Protein AF-A0A3A9GH57-F1 (afdb_monomer)

Nearest PDB structures (foldseek):
  7nfu-assembly2_B  TM=7.818E-01  e=2.033E-02  Geobacillus thermoleovorans CCB_US3_UF5
  7bnr-assembly1_A  TM=7.994E-01  e=2.915E-02  Myxococcus xanthus DK 1622

Foldseek 3Di:
DDDLVRVCVVVVHDSVVSVLVVLVVPQDPLLVVCCVVQLAPSVLSSVCSVQHDPVRSVVVSVPDDSPHRDDSVVSVVVSVVVVVVVVVVVVVVVVVVVVVVVVVVVVVVVVVVPPDPPDDPCNVVVVVVVVVVVVVVVVVVVVVVVVVVVVVVVVVVVVVVVVPPPVVVVVVVVVVVVVVVVVVVVVVCVVCVVVCVCVVVLVVDDPVVSVVVVVVVVVVVVVVVVVVVVVVVVD

Secondary structure (DSSP, 8-state):
---HHHHHHHTT--HHHHHHHHHHHT--HHHHHHHHTTSS-HHHHHHHHHHS-HHHHHHHHHTS-TTSPPPHHHHHHHHHHHHHHHHHHHHHHHHHHHHHHHHHHHHHHHHHHTS-----TTHHHHHHHHHHHHHHHHHHHHHHHHHHHHHHHHHHHHHHHHHH-HHHHHHHHHHHHHHHHHHHHHHHHHHHHTTGGGGTTGGGS-HHHHHHHHHHHHHHHHHHHHHHHHHHHT-

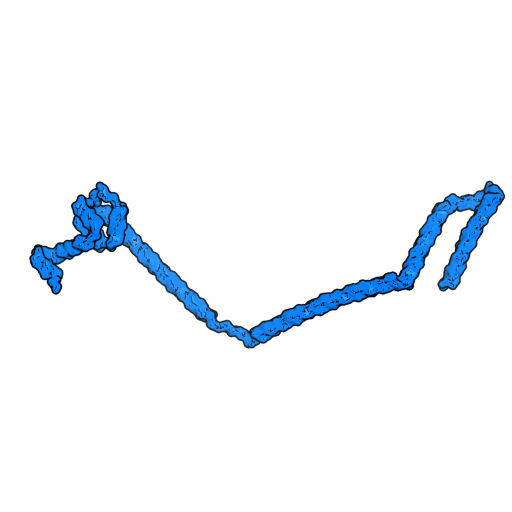Solvent-accessible surface area (backbone atoms only — not comparable to full-atom values): 13399 Å² total; per-residue (Å²): 130,80,51,70,66,55,52,15,58,77,69,75,46,53,57,70,58,50,51,53,51,56,51,61,73,69,53,56,71,71,62,46,52,36,39,75,71,60,38,35,52,72,70,52,51,53,51,47,65,73,76,40,54,73,67,55,48,51,52,54,58,71,75,48,70,85,89,52,77,63,53,72,65,59,56,48,57,53,52,53,54,51,54,52,50,51,53,53,49,51,54,51,48,54,53,49,54,52,52,52,50,54,51,48,56,53,48,54,54,56,58,65,73,70,72,74,88,77,69,61,94,56,50,68,59,50,54,54,49,49,54,50,50,52,53,49,51,54,51,51,50,52,51,50,54,50,52,51,52,52,52,52,53,52,49,53,50,52,51,51,52,56,70,65,32,66,66,55,51,48,51,48,52,50,52,53,48,52,52,51,46,53,53,51,50,52,53,48,45,66,69,50,54,80,57,53,69,52,68,85,44,46,88,78,44,58,70,70,62,38,48,55,50,52,50,52,54,49,50,53,49,54,53,50,53,52,51,50,55,57,55,62,76,75,109

Radius of gyration: 65.34 Å; Cα contacts (8 Å, |Δi|>4): 55; chains: 1; bounding box: 107×32×172 Å

Mean predicted aligned error: 20.03 Å

Sequence (235 aa):
MKSQEELAADLGISIPTLQNYKQLANMIPELSELVDTGIVTKTTALSIMRNLSEKEQEELIKEMDITKKLTAKEVKSYIDKLQEKDAAIADCKQKVDSLQQELEESKEQQVKIQKETVYPDDYESTKELLKGYEEDYKNLRKQFESKVSENQDLRKQIETMNDSSTERQYEKQLQDSVLLFCSKVNTFIEKVGGYVWLSDKINEIPELERRGYVEAVNAIKAWADTMDYNTMLTT

pLDDT: mean 82.35, std 10.67, range [47.06, 96.69]

Structure (mmCIF, N/CA/C/O backbone):
data_AF-A0A3A9GH57-F1
#
_entry.id   AF-A0A3A9GH57-F1
#
loop_
_atom_site.group_PDB
_atom_site.id
_atom_site.type_symbol
_atom_site.label_atom_id
_atom_site.label_alt_id
_atom_site.label_comp_id
_atom_site.label_asym_id
_atom_site.label_entity_id
_atom_site.label_seq_id
_atom_site.pdbx_PDB_ins_code
_atom_site.Cartn_x
_atom_site.Cartn_y
_atom_site.Cartn_z
_atom_site.occupancy
_atom_site.B_iso_or_equiv
_atom_site.auth_seq_id
_atom_site.auth_comp_id
_atom_site.auth_asym_id
_atom_site.auth_atom_id
_atom_site.pdbx_PDB_model_num
ATOM 1 N N . MET A 1 1 ? -43.164 3.623 86.843 1.00 56.50 1 MET A N 1
ATOM 2 C CA . MET A 1 1 ? -44.111 3.590 85.707 1.00 56.50 1 MET A CA 1
ATOM 3 C C . MET A 1 1 ? -45.165 2.557 86.080 1.00 56.50 1 MET A C 1
ATOM 5 O O . MET A 1 1 ? -44.746 1.467 86.440 1.00 56.50 1 MET A O 1
ATOM 9 N N . LYS A 1 2 ? -46.462 2.900 86.121 1.00 72.81 2 LYS A N 1
ATOM 10 C CA . LYS A 1 2 ? -47.520 1.917 86.438 1.00 72.81 2 LYS A CA 1
ATOM 11 C C . LYS A 1 2 ? -47.546 0.821 85.366 1.00 72.81 2 LYS A C 1
ATOM 13 O O . LYS A 1 2 ? -47.330 1.140 84.192 1.00 72.81 2 LYS A O 1
ATOM 18 N N . SER A 1 3 ? -47.778 -0.433 85.749 1.00 81.56 3 SER A N 1
ATOM 19 C CA . SER A 1 3 ? -47.907 -1.542 84.792 1.00 81.56 3 SER A CA 1
ATOM 20 C C . SER A 1 3 ? -49.180 -1.403 83.939 1.00 81.56 3 SER A C 1
ATOM 22 O O . SER A 1 3 ? -50.066 -0.598 84.246 1.00 81.56 3 SER A O 1
ATOM 24 N N . GLN A 1 4 ? -49.280 -2.145 82.825 1.00 76.31 4 GLN A N 1
ATOM 25 C CA . GLN A 1 4 ? -50.496 -2.109 81.995 1.00 76.31 4 GLN A CA 1
ATOM 26 C C . GLN A 1 4 ? -51.710 -2.626 82.776 1.00 76.31 4 GLN A C 1
ATOM 28 O O . GLN A 1 4 ? -52.814 -2.119 82.596 1.00 76.31 4 GLN A O 1
ATOM 33 N N . GLU A 1 5 ? -51.478 -3.593 83.658 1.00 79.56 5 GLU A N 1
ATOM 34 C CA . GLU A 1 5 ? -52.452 -4.210 84.546 1.00 79.56 5 GLU A CA 1
ATOM 35 C C . GLU A 1 5 ? -52.948 -3.209 85.599 1.00 79.56 5 GLU A C 1
ATOM 37 O O . GLU A 1 5 ? -54.154 -3.057 85.780 1.00 79.56 5 GLU A O 1
ATOM 42 N N . GLU A 1 6 ? -52.033 -2.470 86.235 1.00 80.88 6 GLU A N 1
ATOM 43 C CA . GLU A 1 6 ? -52.355 -1.434 87.226 1.00 80.88 6 GLU A CA 1
ATOM 44 C C . GLU A 1 6 ? -53.125 -0.269 86.594 1.00 80.88 6 GLU A C 1
ATOM 46 O O . GLU A 1 6 ? -54.113 0.205 87.149 1.00 80.88 6 GLU A O 1
ATOM 51 N N . LEU A 1 7 ? -52.721 0.164 85.396 1.00 83.19 7 LEU A N 1
ATOM 52 C CA . LEU A 1 7 ? -53.396 1.242 84.673 1.00 83.19 7 LEU A CA 1
ATOM 53 C C . LEU A 1 7 ? -54.803 0.833 84.203 1.00 83.19 7 LEU A C 1
ATOM 55 O O . LEU A 1 7 ? -55.717 1.653 84.221 1.00 83.19 7 LEU A O 1
ATOM 59 N N . ALA A 1 8 ? -54.983 -0.420 83.777 1.00 84.56 8 ALA A N 1
ATOM 60 C CA . ALA A 1 8 ? -56.287 -0.951 83.382 1.00 84.56 8 ALA A CA 1
ATOM 61 C C . ALA A 1 8 ? -57.235 -1.057 84.589 1.00 84.56 8 ALA A C 1
ATOM 63 O O . ALA A 1 8 ? -58.397 -0.658 84.490 1.00 84.56 8 ALA A O 1
ATOM 64 N N . ALA A 1 9 ? -56.719 -1.521 85.735 1.00 84.94 9 ALA A N 1
ATOM 65 C CA . ALA A 1 9 ? -57.461 -1.620 86.989 1.00 84.94 9 ALA A CA 1
ATOM 66 C C . ALA A 1 9 ? -57.886 -0.244 87.532 1.00 84.94 9 ALA A C 1
ATOM 68 O O . ALA A 1 9 ? -59.053 -0.071 87.879 1.00 84.94 9 ALA A O 1
ATOM 69 N N . ASP A 1 10 ? -56.988 0.749 87.523 1.00 86.38 10 ASP A N 1
ATOM 70 C CA . ASP A 1 10 ? -57.278 2.126 87.960 1.00 86.38 10 ASP A CA 1
ATOM 71 C C . ASP A 1 10 ? -58.362 2.809 87.108 1.00 86.38 10 ASP A C 1
ATOM 73 O O . ASP A 1 10 ? -59.135 3.627 87.606 1.00 86.38 10 ASP A O 1
ATOM 77 N N . LEU A 1 11 ? -58.419 2.482 85.814 1.00 85.31 11 LEU A N 1
ATOM 78 C CA . LEU A 1 11 ? -59.401 3.015 84.866 1.00 85.31 11 LEU A CA 1
ATOM 79 C C . LEU A 1 11 ? -60.694 2.185 84.807 1.00 85.31 11 LEU A C 1
ATOM 81 O O . LEU A 1 11 ? -61.625 2.565 84.096 1.00 85.31 11 LEU A O 1
ATOM 85 N N . GLY A 1 12 ? -60.762 1.053 85.517 1.00 88.19 12 GLY A N 1
ATOM 86 C CA . GLY A 1 12 ? -61.914 0.150 85.501 1.00 88.19 12 GLY A CA 1
ATOM 87 C C . GLY A 1 12 ? -62.181 -0.501 84.137 1.00 88.19 12 GLY A C 1
ATOM 88 O O . GLY A 1 12 ? -63.327 -0.827 83.830 1.00 88.19 12 GLY A O 1
ATOM 89 N N . ILE A 1 13 ? -61.153 -0.674 83.299 1.00 87.50 13 ILE A N 1
ATOM 90 C CA . ILE A 1 13 ? -61.271 -1.254 81.952 1.00 87.50 13 ILE A CA 1
ATOM 91 C C . ILE A 1 13 ? -60.446 -2.533 81.817 1.00 87.50 13 ILE A C 1
ATOM 93 O O . ILE A 1 13 ? -59.503 -2.779 82.560 1.00 87.50 13 ILE A O 1
ATOM 97 N N . SER A 1 14 ? -60.782 -3.362 80.827 1.00 88.00 14 SER A N 1
ATOM 98 C CA . SER A 1 14 ? -59.980 -4.551 80.529 1.00 88.00 14 SER A CA 1
ATOM 99 C C . SER A 1 14 ? -58.632 -4.173 79.896 1.00 88.00 14 SER A C 1
ATOM 101 O O . SER A 1 14 ? -58.532 -3.180 79.170 1.00 88.00 14 SER A O 1
ATOM 103 N N . ILE A 1 15 ? -57.601 -4.994 80.116 1.00 82.88 15 ILE A N 1
ATOM 104 C CA . ILE A 1 15 ? -56.276 -4.814 79.496 1.00 82.88 15 ILE A CA 1
ATOM 105 C C . ILE A 1 15 ? -56.373 -4.738 77.954 1.00 82.88 15 ILE A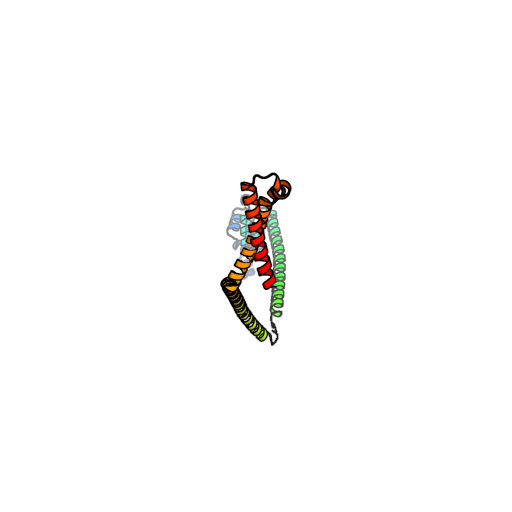 C 1
ATOM 107 O O . ILE A 1 15 ? -55.799 -3.809 77.382 1.00 82.88 15 ILE A O 1
ATOM 111 N N . PRO A 1 16 ? -57.151 -5.598 77.256 1.00 83.81 16 PRO A N 1
ATOM 112 C CA . PRO A 1 16 ? -57.360 -5.461 75.810 1.00 83.81 16 PRO A CA 1
ATOM 113 C C . PRO A 1 16 ? -58.004 -4.130 75.402 1.00 83.81 16 PRO A C 1
ATOM 115 O O . PRO A 1 16 ? -57.623 -3.528 74.399 1.00 83.81 16 PRO A O 1
ATOM 118 N N . THR A 1 17 ? -58.965 -3.632 76.186 1.00 83.06 17 THR A N 1
ATOM 119 C CA . THR A 1 17 ? -59.595 -2.326 75.944 1.00 83.06 17 THR A CA 1
ATOM 120 C C . THR A 1 17 ? -58.575 -1.194 76.067 1.00 83.06 17 THR A C 1
ATOM 122 O O . THR A 1 17 ? -58.529 -0.315 75.208 1.00 83.06 17 THR A O 1
ATOM 125 N N . LEU A 1 18 ? -57.718 -1.238 77.091 1.00 84.44 18 LEU A N 1
ATOM 126 C CA . LEU A 1 18 ? -56.634 -0.274 77.275 1.00 84.44 18 LEU A CA 1
ATOM 127 C C . LEU A 1 18 ? -55.634 -0.313 76.108 1.00 84.44 18 LEU A C 1
ATOM 129 O O . LEU A 1 18 ? -55.201 0.736 75.635 1.00 84.44 18 LEU A O 1
ATOM 133 N N . GLN A 1 19 ? -55.284 -1.503 75.617 1.00 83.62 19 GLN A N 1
ATOM 134 C CA . GLN A 1 19 ? -54.396 -1.663 74.462 1.00 83.62 19 GLN A CA 1
ATOM 135 C C . GLN A 1 19 ? -55.004 -1.082 73.181 1.00 83.62 19 GLN A C 1
ATOM 137 O O . GLN A 1 19 ? -54.311 -0.369 72.458 1.00 83.62 19 GLN A O 1
ATOM 142 N N . ASN A 1 20 ? -56.299 -1.300 72.935 1.00 85.56 20 ASN A N 1
ATOM 143 C CA . ASN A 1 20 ? -57.000 -0.688 71.803 1.00 85.56 20 ASN A CA 1
ATOM 144 C C . ASN A 1 20 ? -56.963 0.844 71.879 1.00 85.56 20 ASN A C 1
ATOM 146 O O . ASN A 1 20 ? -56.689 1.496 70.877 1.00 85.56 20 ASN A O 1
ATOM 150 N N . TYR A 1 21 ? -57.198 1.428 73.058 1.00 82.69 21 TYR A N 1
ATOM 151 C CA . TYR A 1 21 ? -57.129 2.882 73.229 1.00 82.69 21 TYR A CA 1
ATOM 152 C C . TYR A 1 21 ? -55.718 3.436 73.032 1.00 82.69 21 TYR A C 1
ATOM 154 O O . TYR A 1 21 ? -55.567 4.476 72.403 1.00 82.69 21 TYR A O 1
ATOM 162 N N . LYS A 1 22 ? -54.684 2.732 73.508 1.00 83.31 22 LYS A N 1
ATOM 163 C CA . LYS A 1 22 ? -53.286 3.109 73.250 1.00 83.31 22 LYS A CA 1
ATOM 164 C C . LYS A 1 22 ? -52.945 3.070 71.764 1.00 83.31 22 LYS A C 1
ATOM 166 O O . LYS A 1 22 ? -52.252 3.958 71.291 1.00 83.31 22 LYS A O 1
ATOM 171 N N . GLN A 1 23 ? -53.440 2.064 71.040 1.00 83.06 23 GLN A N 1
ATOM 172 C CA . GLN A 1 23 ? -53.281 1.998 69.588 1.00 83.06 23 GLN A CA 1
ATOM 173 C C . GLN A 1 23 ? -53.968 3.194 68.928 1.00 83.06 23 GLN A C 1
ATOM 175 O O . GLN A 1 23 ? -53.302 3.942 68.233 1.00 83.06 23 GLN A O 1
ATOM 180 N N . LEU A 1 24 ? -55.244 3.448 69.230 1.00 84.12 24 LEU A N 1
ATOM 181 C CA . LEU A 1 24 ? -55.993 4.586 68.679 1.00 84.12 24 LEU A CA 1
ATOM 182 C C . LEU A 1 24 ? -55.370 5.955 69.001 1.00 84.12 24 LEU A C 1
ATOM 184 O O . LEU A 1 24 ? -55.514 6.878 68.211 1.00 84.12 24 LEU A O 1
ATOM 188 N N . ALA A 1 25 ? -54.687 6.098 70.139 1.00 83.00 25 ALA A N 1
ATOM 189 C CA . ALA A 1 25 ? -54.000 7.337 70.509 1.00 83.00 25 ALA A CA 1
ATOM 190 C C . ALA A 1 25 ? -52.760 7.632 69.643 1.00 83.00 25 ALA A C 1
ATOM 192 O O . ALA A 1 25 ? -52.339 8.781 69.568 1.00 83.00 25 ALA A O 1
ATOM 193 N N . ASN A 1 26 ? -52.202 6.614 68.983 1.00 84.56 26 ASN A N 1
ATOM 194 C CA . ASN A 1 26 ? -51.051 6.725 68.084 1.00 84.56 26 ASN A CA 1
ATOM 195 C C . ASN A 1 26 ? -51.481 6.722 66.605 1.00 84.56 26 ASN A C 1
ATOM 197 O O . ASN A 1 26 ? -50.757 6.232 65.744 1.00 84.56 26 ASN A O 1
ATOM 201 N N . MET A 1 27 ? -52.702 7.169 66.311 1.00 87.25 27 MET A N 1
ATOM 202 C CA . MET A 1 27 ? -53.240 7.190 64.954 1.00 87.25 27 MET A CA 1
ATOM 203 C C . MET A 1 27 ? -52.641 8.341 64.147 1.00 87.25 27 MET A C 1
ATOM 205 O O . MET A 1 27 ? -52.482 9.445 64.670 1.00 87.25 27 MET A O 1
ATOM 209 N N . ILE A 1 28 ? -52.347 8.093 62.869 1.00 87.88 28 ILE A N 1
ATOM 210 C CA . ILE A 1 28 ? -51.934 9.160 61.955 1.00 87.88 28 ILE A CA 1
ATOM 211 C C . ILE A 1 28 ? -53.070 10.192 61.791 1.00 87.88 28 ILE A C 1
ATOM 213 O O . ILE A 1 28 ? -54.248 9.803 61.827 1.00 87.88 28 ILE A O 1
ATOM 217 N N . PRO A 1 29 ? -52.758 11.491 61.624 1.00 86.25 29 PRO A N 1
ATOM 218 C CA . PRO A 1 29 ? -53.762 12.557 61.558 1.00 86.25 29 PRO A CA 1
ATOM 219 C C . PRO A 1 29 ? -54.872 12.301 60.532 1.00 86.25 29 PRO A C 1
ATOM 221 O O . PRO A 1 29 ? -56.050 12.507 60.820 1.00 86.25 29 PRO A O 1
ATOM 224 N N . GLU A 1 30 ? -54.507 11.775 59.367 1.00 84.88 30 GLU A N 1
ATOM 225 C CA . GLU A 1 30 ? -55.402 11.500 58.247 1.00 84.88 30 GLU A CA 1
ATOM 226 C C . GLU A 1 30 ? -56.409 10.394 58.591 1.00 84.88 30 GLU A C 1
ATOM 228 O O . GLU A 1 30 ? -57.597 10.499 58.290 1.00 84.88 30 GLU A O 1
ATOM 233 N N . LEU A 1 31 ? -55.964 9.335 59.276 1.00 85.56 31 LEU A N 1
ATOM 234 C CA . LEU A 1 31 ? -56.848 8.253 59.711 1.00 85.56 31 LEU A CA 1
ATOM 235 C C . LEU A 1 31 ? -57.754 8.708 60.866 1.00 85.56 31 LEU A C 1
ATOM 237 O O . LEU A 1 31 ? -58.905 8.270 60.936 1.00 85.56 31 LEU A O 1
ATOM 241 N N . SER A 1 32 ? -57.273 9.613 61.729 1.00 86.38 32 SER A N 1
ATOM 242 C CA . SER A 1 32 ? -58.080 10.211 62.803 1.00 86.38 32 SER A CA 1
ATOM 243 C C . SER A 1 32 ? -59.232 11.025 62.231 1.00 86.38 32 SER A C 1
ATOM 245 O O . SER A 1 32 ? -60.377 10.830 62.635 1.00 86.38 32 SER A O 1
ATOM 247 N N . GLU A 1 33 ? -58.961 11.860 61.227 1.00 85.94 33 GLU A N 1
ATOM 248 C CA . GLU A 1 33 ? -59.984 12.656 60.547 1.00 85.94 33 GLU A CA 1
ATOM 249 C C . GLU A 1 33 ? -61.058 11.766 59.896 1.00 85.94 33 GLU A C 1
ATOM 251 O O . GLU A 1 33 ? -62.259 12.030 60.011 1.00 85.94 33 GLU A O 1
ATOM 256 N N . LEU A 1 34 ? -60.664 10.647 59.282 1.00 84.38 34 LEU A N 1
ATOM 257 C CA . LEU A 1 34 ? -61.606 9.681 58.702 1.00 84.38 34 LEU A CA 1
ATOM 258 C C . LEU A 1 34 ? -62.481 8.971 59.747 1.00 84.38 34 LEU A C 1
ATOM 260 O O . LEU A 1 34 ? -63.6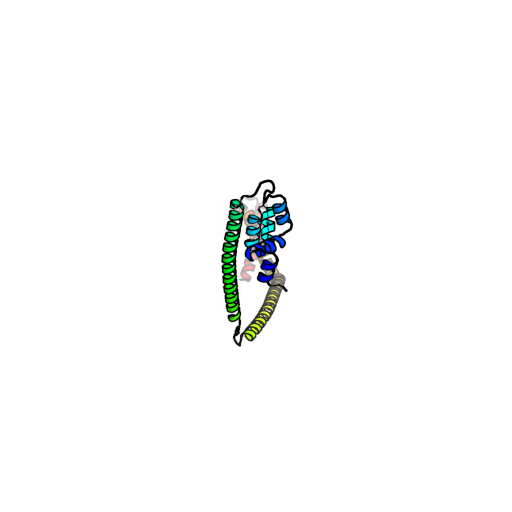27 8.605 59.458 1.00 84.38 34 LEU A O 1
ATOM 264 N N . VAL A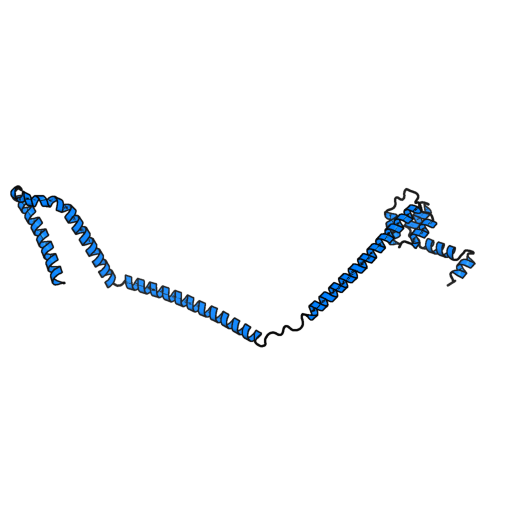 1 35 ? -61.960 8.763 60.956 1.00 84.88 35 VAL A N 1
ATOM 265 C CA . VAL A 1 35 ? -62.727 8.205 62.078 1.00 84.88 35 VAL A CA 1
ATOM 266 C C . VAL A 1 35 ? -63.676 9.247 62.669 1.00 84.88 35 VAL A C 1
ATOM 268 O O . VAL A 1 35 ? -64.837 8.924 62.932 1.00 84.88 35 VAL A O 1
ATOM 271 N N . ASP A 1 36 ? -63.220 10.490 62.825 1.00 84.25 36 ASP A N 1
ATOM 272 C CA . ASP A 1 36 ? -63.999 11.593 63.398 1.00 84.25 36 ASP A CA 1
ATOM 273 C C . ASP A 1 36 ? -65.151 12.033 62.481 1.00 84.25 36 ASP A C 1
ATOM 275 O O . ASP A 1 36 ? -66.258 12.311 62.946 1.00 84.25 36 ASP A O 1
ATOM 279 N N . THR A 1 37 ? -64.935 12.005 61.163 1.00 83.31 37 THR A N 1
ATOM 280 C CA . THR A 1 37 ? -65.974 12.234 60.140 1.00 83.31 37 THR A CA 1
ATOM 281 C C . THR A 1 37 ? -66.958 11.065 60.003 1.00 83.31 37 THR A C 1
ATOM 283 O O . THR A 1 37 ? -68.010 11.198 59.373 1.00 83.31 37 THR A O 1
ATOM 286 N N . GLY A 1 38 ? -66.648 9.906 60.594 1.00 78.75 38 GLY A N 1
ATOM 287 C CA . GLY A 1 38 ? -67.477 8.704 60.522 1.00 78.75 38 GLY A CA 1
ATOM 288 C C . GLY A 1 38 ? -67.446 7.996 59.163 1.00 78.75 38 GLY A C 1
ATOM 289 O O . GLY A 1 38 ? -68.316 7.158 58.895 1.00 78.75 38 GLY A O 1
ATOM 290 N N . ILE A 1 39 ? -66.467 8.318 58.310 1.00 80.75 39 ILE A N 1
ATOM 291 C CA . ILE A 1 39 ? -66.189 7.609 57.051 1.00 80.75 39 ILE A CA 1
ATOM 292 C C . ILE A 1 39 ? -65.633 6.209 57.358 1.00 80.75 39 ILE A C 1
ATOM 294 O O . ILE A 1 39 ? -66.010 5.232 56.704 1.00 80.75 39 ILE A O 1
ATOM 298 N N . VAL A 1 40 ? -64.796 6.104 58.399 1.00 82.12 40 VAL A N 1
ATOM 299 C CA . VAL A 1 40 ? -64.175 4.866 58.888 1.00 82.12 40 VAL A CA 1
ATOM 300 C C . VAL A 1 40 ? -64.628 4.580 60.323 1.00 82.12 40 VAL A C 1
ATOM 302 O O . VAL A 1 40 ? -64.637 5.450 61.187 1.00 82.12 40 VAL A O 1
ATOM 305 N N . THR A 1 41 ? -65.003 3.333 60.622 1.00 84.81 41 THR A N 1
ATOM 306 C CA . THR A 1 41 ? -65.364 2.952 62.001 1.00 84.81 41 THR A CA 1
ATOM 307 C C . THR A 1 41 ? -64.121 2.738 62.869 1.00 84.81 41 THR A C 1
ATOM 309 O O . THR A 1 41 ? -63.087 2.290 62.376 1.00 84.81 41 THR A O 1
ATOM 312 N N . LYS A 1 42 ? -64.229 2.943 64.190 1.00 84.06 42 LYS A N 1
ATOM 313 C CA . LYS A 1 42 ? -63.129 2.690 65.148 1.00 84.06 42 LYS A CA 1
ATOM 314 C C . LYS A 1 42 ? -62.555 1.270 65.041 1.00 84.06 42 LYS A C 1
ATOM 316 O O . LYS A 1 42 ? -61.352 1.071 65.162 1.00 84.06 42 LYS A O 1
ATOM 321 N N . THR A 1 43 ? -63.404 0.278 64.776 1.00 82.06 43 THR A N 1
ATOM 322 C CA . THR A 1 43 ? -62.995 -1.121 64.563 1.00 82.06 43 THR A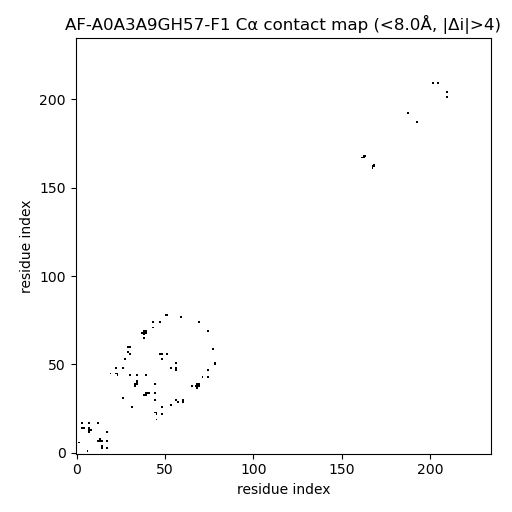 CA 1
ATOM 323 C C . THR A 1 43 ? -62.218 -1.319 63.264 1.00 82.06 43 THR A C 1
ATOM 325 O O . THR A 1 43 ? -61.270 -2.104 63.218 1.00 82.06 43 THR A O 1
ATOM 328 N N . THR A 1 44 ? -62.589 -0.590 62.213 1.00 82.50 44 THR A N 1
ATOM 329 C CA . THR A 1 44 ? -61.881 -0.601 60.932 1.00 82.50 44 THR A CA 1
ATOM 330 C C . THR A 1 44 ? -60.528 0.098 61.055 1.00 82.50 44 THR A C 1
ATOM 332 O O . THR A 1 44 ? -59.530 -0.468 60.622 1.00 82.50 44 THR A O 1
ATOM 335 N N . ALA A 1 45 ? -60.466 1.250 61.728 1.00 84.00 45 ALA A N 1
ATOM 336 C CA . ALA A 1 45 ? -59.213 1.952 62.002 1.00 84.00 45 ALA A CA 1
ATOM 337 C C . ALA A 1 45 ? -58.240 1.087 62.817 1.00 84.00 45 ALA A C 1
ATOM 339 O O . ALA A 1 45 ? -57.090 0.927 62.428 1.00 84.00 45 ALA A O 1
ATOM 340 N N . LEU A 1 46 ? -58.718 0.410 63.868 1.00 84.50 46 LEU A N 1
ATOM 341 C CA . LEU A 1 46 ? -57.906 -0.562 64.614 1.00 84.50 46 LEU A CA 1
ATOM 342 C C . LEU A 1 46 ? -57.369 -1.697 63.732 1.00 84.50 46 LEU A C 1
ATOM 344 O O . LEU A 1 46 ? -56.262 -2.177 63.956 1.00 84.50 46 LEU A O 1
ATOM 348 N N . SER A 1 47 ? -58.148 -2.150 62.749 1.00 84.50 47 SER A N 1
ATOM 349 C CA . SER A 1 47 ? -57.720 -3.213 61.832 1.00 84.50 47 SER A CA 1
ATOM 350 C C . SER A 1 47 ? -56.646 -2.721 60.864 1.00 84.50 47 SER A C 1
ATOM 352 O O . SER A 1 47 ? -55.691 -3.443 60.603 1.00 84.50 47 SER A O 1
ATOM 354 N N . ILE A 1 48 ? -56.773 -1.487 60.380 1.00 84.94 48 ILE A N 1
ATOM 355 C CA . ILE A 1 48 ? -55.772 -0.819 59.543 1.00 84.94 48 ILE A CA 1
ATOM 356 C C . ILE A 1 48 ? -54.458 -0.675 60.325 1.00 84.94 48 ILE A C 1
ATOM 358 O O . ILE A 1 48 ? -53.429 -1.172 59.885 1.00 84.94 48 ILE A O 1
ATOM 362 N N . MET A 1 49 ? -54.512 -0.134 61.543 1.00 84.31 49 MET A N 1
ATOM 363 C CA . MET A 1 49 ? -53.325 0.111 62.376 1.00 84.31 49 MET A CA 1
ATOM 364 C C . MET A 1 49 ? -52.590 -1.156 62.831 1.00 84.31 49 MET A C 1
ATOM 366 O O . MET A 1 49 ? -51.418 -1.101 63.186 1.00 84.31 49 MET A O 1
ATOM 370 N N . ARG A 1 50 ? -53.279 -2.301 62.882 1.00 84.31 50 ARG A N 1
ATOM 371 C CA . ARG A 1 50 ? -52.670 -3.583 63.274 1.00 84.31 50 ARG A CA 1
ATOM 372 C C . ARG A 1 50 ? -51.966 -4.294 62.138 1.00 84.31 50 ARG A C 1
ATOM 374 O O . ARG A 1 50 ? -51.053 -5.066 62.405 1.00 84.31 50 ARG A O 1
ATOM 381 N N . ASN A 1 51 ? -52.456 -4.100 60.921 1.00 82.62 51 ASN A N 1
ATOM 382 C CA . ASN A 1 51 ? -52.016 -4.874 59.770 1.00 82.62 51 ASN A CA 1
ATOM 383 C C . ASN A 1 51 ? -51.130 -4.065 58.825 1.00 82.62 51 ASN A C 1
ATOM 385 O O . ASN A 1 51 ? -50.443 -4.679 58.022 1.00 82.62 51 ASN A O 1
ATOM 389 N N . LEU A 1 52 ? -51.151 -2.731 58.912 1.00 83.56 52 LEU A N 1
ATOM 390 C CA . LEU A 1 52 ? -50.454 -1.832 57.996 1.00 83.56 52 LEU A CA 1
ATOM 391 C C . LEU A 1 52 ? -49.522 -0.883 58.761 1.00 83.56 52 LEU A C 1
ATOM 393 O O . LEU A 1 52 ? -49.888 -0.340 59.808 1.00 83.56 52 LEU A O 1
ATOM 397 N N . SER A 1 53 ? -48.333 -0.646 58.214 1.00 84.44 53 SER A N 1
ATOM 398 C CA . SER A 1 53 ? -47.406 0.404 58.652 1.00 84.44 53 SER A CA 1
ATOM 399 C C . SER A 1 53 ? -47.942 1.802 58.324 1.00 84.44 53 SER A C 1
ATOM 401 O O . SER A 1 53 ? -48.777 1.952 57.440 1.00 84.44 53 SER A O 1
ATOM 403 N N . GLU A 1 54 ? -47.455 2.848 58.997 1.00 82.75 54 GLU A N 1
ATOM 404 C CA . GLU A 1 54 ? -47.924 4.236 58.791 1.00 82.75 54 GLU A CA 1
ATOM 405 C C . GLU A 1 54 ? -47.892 4.666 57.315 1.00 82.75 54 GLU A C 1
ATOM 407 O O . GLU A 1 54 ? -48.840 5.268 56.817 1.00 82.75 54 GLU A O 1
ATOM 412 N N . LYS A 1 55 ? -46.854 4.265 56.573 1.00 81.75 55 LYS A N 1
ATOM 413 C CA . LYS A 1 55 ? -46.740 4.560 55.141 1.00 81.75 55 LYS A CA 1
ATOM 414 C C . LYS A 1 55 ? -47.819 3.855 54.309 1.00 81.75 55 LYS A C 1
ATOM 416 O O . LYS A 1 55 ? -48.407 4.464 53.421 1.00 81.75 55 LYS A O 1
ATOM 421 N N . GLU A 1 56 ? -48.094 2.587 54.597 1.00 82.31 56 GLU A N 1
ATOM 422 C CA . GLU A 1 56 ? -49.151 1.823 53.919 1.00 82.31 56 GLU A CA 1
ATOM 423 C C . GLU A 1 56 ? -50.544 2.345 54.286 1.00 82.31 56 GLU A C 1
ATOM 425 O O . GLU A 1 56 ? -51.453 2.325 53.458 1.00 82.31 56 GLU A O 1
ATOM 430 N N . GLN A 1 57 ? -50.711 2.855 55.511 1.00 83.31 57 GLN A N 1
ATOM 431 C CA . GLN A 1 57 ? -51.930 3.541 55.935 1.00 83.31 57 GLN A CA 1
ATOM 432 C C . GLN A 1 57 ? -52.158 4.809 55.099 1.00 83.31 57 GLN A C 1
ATOM 434 O O . GLN A 1 57 ? -53.263 5.009 54.598 1.00 83.31 57 GLN A O 1
ATOM 439 N N . GLU A 1 58 ? -51.128 5.636 54.892 1.00 83.38 58 GLU A N 1
ATOM 440 C CA . GLU A 1 58 ? -51.222 6.823 54.033 1.00 83.38 58 GLU A CA 1
ATOM 441 C C . GLU A 1 58 ? -51.523 6.482 52.569 1.00 83.38 58 GLU A C 1
ATOM 443 O O . GLU A 1 58 ? -52.314 7.173 51.929 1.00 83.38 58 GLU A O 1
ATOM 448 N N . GLU A 1 59 ? -50.876 5.452 52.016 1.00 82.50 59 GLU A N 1
ATOM 449 C CA . GLU A 1 59 ? -51.113 5.009 50.637 1.00 82.50 59 GLU A CA 1
ATOM 450 C C . GLU A 1 59 ? -52.553 4.516 50.459 1.00 82.50 59 GLU A C 1
ATOM 452 O O . GLU A 1 59 ? -53.231 4.939 49.520 1.00 82.50 59 GLU A O 1
ATOM 457 N N . LEU A 1 60 ? -53.061 3.726 51.412 1.00 81.75 60 LEU A N 1
ATOM 458 C CA . LEU A 1 60 ? -54.457 3.299 51.433 1.00 81.75 60 LEU A CA 1
ATOM 459 C C . LEU A 1 60 ? -55.404 4.507 51.440 1.00 81.75 60 LEU A C 1
ATOM 461 O O . LEU A 1 60 ? -56.340 4.549 50.649 1.00 81.75 60 LEU A O 1
ATOM 465 N N . ILE A 1 61 ? -55.149 5.508 52.286 1.00 80.94 61 ILE A N 1
ATOM 466 C CA . ILE A 1 61 ? -55.989 6.712 52.385 1.00 80.94 61 ILE A CA 1
ATOM 467 C C . ILE A 1 61 ? -55.938 7.553 51.099 1.00 80.94 61 ILE A C 1
ATOM 469 O O . ILE A 1 61 ? -56.972 8.057 50.665 1.00 80.94 61 ILE A O 1
ATOM 473 N N . LYS A 1 62 ? -54.767 7.687 50.459 1.00 80.19 62 LYS A N 1
ATOM 474 C CA . LYS A 1 62 ? -54.594 8.438 49.199 1.00 80.19 62 LYS A CA 1
ATOM 475 C C . LYS A 1 62 ? -55.331 7.798 48.022 1.00 80.19 62 LYS A C 1
ATOM 477 O O . LYS A 1 62 ? -55.824 8.514 47.154 1.00 80.19 62 LYS A O 1
ATOM 482 N N . GLU A 1 63 ? -55.407 6.470 47.982 1.00 73.19 63 GLU A N 1
ATOM 483 C CA . GLU A 1 63 ? -56.121 5.735 46.930 1.00 73.19 63 GLU A CA 1
ATOM 484 C C . GLU A 1 63 ? -57.643 5.651 47.170 1.00 73.19 63 GLU A C 1
ATOM 486 O O . GLU A 1 63 ? -58.382 5.172 46.305 1.00 73.19 63 GLU A O 1
ATOM 491 N N . MET A 1 64 ? -58.138 6.117 48.323 1.00 67.75 64 MET A N 1
ATOM 492 C CA . MET A 1 64 ? -59.543 5.995 48.713 1.00 67.75 64 MET A CA 1
ATOM 493 C C . MET A 1 64 ? -60.429 7.158 48.236 1.00 67.75 64 MET A C 1
ATOM 495 O O . MET A 1 64 ? -60.098 8.335 48.348 1.00 67.75 64 MET A O 1
ATOM 499 N N . ASP A 1 65 ? -61.642 6.819 47.786 1.00 64.06 65 ASP A N 1
ATOM 500 C CA . ASP A 1 65 ? -62.724 7.774 47.513 1.00 64.06 65 ASP A CA 1
ATOM 501 C C . ASP A 1 65 ? -63.411 8.173 48.835 1.00 64.06 65 ASP A C 1
ATOM 503 O O . ASP A 1 65 ? -64.359 7.525 49.287 1.00 64.06 65 ASP A O 1
ATOM 507 N N . ILE A 1 66 ? -62.922 9.247 49.465 1.00 62.25 66 ILE A N 1
ATOM 508 C CA . ILE A 1 66 ? -63.393 9.785 50.760 1.00 62.25 66 ILE A CA 1
ATOM 509 C C . ILE A 1 66 ? -64.886 10.178 50.791 1.00 62.25 66 ILE A C 1
ATOM 511 O O . ILE A 1 66 ? -65.415 10.536 51.840 1.00 62.25 66 ILE A O 1
ATOM 515 N N . THR A 1 67 ? -65.597 10.114 49.661 1.00 57.56 67 THR A N 1
ATOM 516 C CA . THR A 1 67 ? -67.019 10.479 49.560 1.00 57.56 67 THR A CA 1
ATOM 517 C C . THR A 1 67 ? -67.986 9.349 49.939 1.00 57.56 67 THR A C 1
ATOM 519 O O . THR A 1 67 ? -69.192 9.585 50.056 1.00 57.56 67 THR A O 1
ATOM 522 N N . LYS A 1 68 ? -67.495 8.119 50.157 1.00 63.06 68 LYS A N 1
ATOM 523 C CA . LYS A 1 68 ? -68.323 6.934 50.449 1.00 63.06 68 LYS A CA 1
ATOM 524 C C . LYS A 1 68 ? -67.961 6.313 51.799 1.00 63.06 68 LYS A C 1
ATOM 526 O O . LYS A 1 68 ? -66.792 6.152 52.128 1.00 63.06 68 LYS A O 1
ATOM 531 N N . LYS A 1 69 ? -68.980 5.921 52.580 1.00 59.66 69 LYS A N 1
ATOM 532 C CA . LYS A 1 69 ? -68.786 5.162 53.829 1.00 59.66 69 LYS A CA 1
ATOM 533 C C . LYS A 1 69 ? -68.153 3.811 53.519 1.00 59.66 69 LYS A C 1
ATOM 535 O O . LYS A 1 69 ? -68.711 3.030 52.751 1.00 59.66 69 LYS A O 1
ATOM 540 N N . LEU A 1 70 ? -67.030 3.536 54.163 1.00 62.72 70 LEU A N 1
ATOM 541 C CA . LEU A 1 70 ? -66.224 2.357 53.897 1.00 62.72 70 LEU A CA 1
ATOM 542 C C . LEU A 1 70 ? -66.809 1.112 54.567 1.00 62.72 70 LEU A C 1
ATOM 544 O O . LEU A 1 70 ? -67.155 1.132 55.753 1.00 62.72 70 LEU A O 1
ATOM 548 N N . THR A 1 71 ? -66.875 -0.003 53.836 1.00 65.81 71 THR A N 1
ATOM 549 C CA . THR A 1 71 ? -67.276 -1.289 54.416 1.00 65.81 71 THR A CA 1
ATOM 550 C C . THR A 1 71 ? -66.055 -2.084 54.882 1.00 65.81 71 THR A C 1
ATOM 552 O O . THR A 1 71 ? -64.998 -2.084 54.253 1.00 65.81 71 THR A O 1
ATOM 555 N N . ALA A 1 72 ? -66.192 -2.836 55.981 1.00 65.75 72 ALA A N 1
ATOM 556 C CA . ALA A 1 72 ? -65.112 -3.681 56.511 1.00 65.75 72 ALA A CA 1
ATOM 557 C C . ALA A 1 72 ? -64.580 -4.715 55.492 1.00 65.75 72 ALA A C 1
ATOM 559 O O . ALA A 1 72 ? -63.453 -5.189 55.616 1.00 65.75 72 ALA A O 1
ATOM 560 N N . LYS A 1 73 ? -65.383 -5.056 54.474 1.00 74.50 73 LYS A N 1
ATOM 561 C CA . LYS A 1 73 ? -65.027 -6.002 53.412 1.00 74.50 73 LYS A CA 1
ATOM 562 C C . LYS A 1 73 ? -64.045 -5.405 52.400 1.00 74.50 73 LYS A C 1
ATOM 564 O O . LYS A 1 73 ? -63.148 -6.111 51.952 1.00 74.50 73 LYS A O 1
ATOM 569 N N . GLU A 1 74 ? -64.198 -4.127 52.062 1.00 73.25 74 GLU A N 1
ATOM 570 C CA . GLU A 1 74 ? -63.310 -3.434 51.121 1.00 73.25 74 GLU A CA 1
ATOM 571 C C . GLU A 1 74 ? -61.920 -3.262 51.730 1.00 73.25 74 GLU A C 1
ATOM 573 O O . GLU A 1 74 ? -60.935 -3.652 51.112 1.00 73.25 74 GLU A O 1
ATOM 578 N N . VAL A 1 75 ? -61.846 -2.822 52.990 1.00 73.06 75 VAL A N 1
ATOM 579 C CA . VAL A 1 75 ? -60.574 -2.716 53.730 1.00 73.06 75 VAL A CA 1
ATOM 580 C C . VAL A 1 75 ? -59.855 -4.051 53.805 1.00 73.06 75 VAL A C 1
ATOM 582 O O . VAL A 1 75 ? -58.659 -4.123 53.541 1.00 73.06 75 VAL A O 1
ATOM 585 N N . LYS A 1 76 ? -60.588 -5.127 54.102 1.00 77.50 76 LYS A N 1
ATOM 586 C CA . LYS A 1 76 ? -60.009 -6.468 54.139 1.00 77.50 76 LYS A CA 1
ATOM 587 C C . LYS A 1 76 ? -59.432 -6.878 52.779 1.00 77.50 76 LYS A C 1
ATOM 589 O O . LYS A 1 76 ? -58.313 -7.364 52.728 1.00 77.50 76 LYS A O 1
ATOM 594 N N . SER A 1 77 ? -60.141 -6.606 51.682 1.00 78.88 77 SER A N 1
ATOM 595 C CA . SER A 1 77 ? -59.648 -6.925 50.337 1.00 78.88 77 SER A CA 1
ATOM 596 C C . SER A 1 77 ? -58.376 -6.161 49.956 1.00 78.88 77 SER A C 1
ATOM 598 O O . SER A 1 77 ? -57.578 -6.694 49.188 1.00 78.88 77 SER A O 1
ATOM 600 N N . TYR A 1 78 ? -58.195 -4.926 50.431 1.00 78.75 78 TYR A N 1
ATOM 601 C CA . TYR A 1 78 ? -56.955 -4.176 50.211 1.00 78.75 78 TYR A CA 1
ATOM 602 C C . TYR A 1 78 ? -55.802 -4.730 51.051 1.00 78.75 78 TYR A C 1
ATOM 604 O O . TYR A 1 78 ? -54.709 -4.911 50.520 1.00 78.75 78 TYR A O 1
ATOM 612 N N . ILE A 1 79 ? -56.061 -5.071 52.316 1.00 79.56 79 ILE A N 1
ATOM 613 C CA . ILE A 1 79 ? -55.075 -5.717 53.194 1.00 79.56 79 ILE A CA 1
ATOM 614 C C . ILE A 1 79 ? -54.598 -7.043 52.584 1.00 79.56 79 ILE A C 1
ATOM 616 O O . ILE A 1 79 ? -53.394 -7.262 52.487 1.00 79.56 79 ILE A O 1
ATOM 620 N N . ASP A 1 80 ? -55.515 -7.880 52.093 1.00 86.00 80 ASP A N 1
ATOM 621 C CA . ASP A 1 80 ? -55.172 -9.173 51.486 1.00 86.00 80 ASP A CA 1
ATOM 622 C C . ASP A 1 80 ? -54.252 -8.996 50.253 1.00 86.00 80 ASP A C 1
ATOM 624 O O . ASP A 1 80 ? -53.283 -9.734 50.079 1.00 86.00 80 ASP A O 1
ATOM 628 N N . LYS A 1 81 ? -54.496 -7.968 49.423 1.00 84.19 81 LYS A N 1
ATOM 629 C CA . LYS A 1 81 ? -53.653 -7.649 48.252 1.00 84.19 81 LYS A CA 1
ATOM 630 C C . LYS A 1 81 ? -52.265 -7.135 48.629 1.00 84.19 81 LYS A C 1
ATOM 632 O O . LYS A 1 81 ? -51.312 -7.382 47.892 1.00 84.19 81 LYS A O 1
ATOM 637 N N . LEU A 1 82 ? -52.147 -6.377 49.720 1.00 79.94 82 LEU A N 1
ATOM 638 C CA . LEU A 1 82 ? -50.850 -5.905 50.214 1.00 79.94 82 LEU A CA 1
ATOM 639 C C . LEU 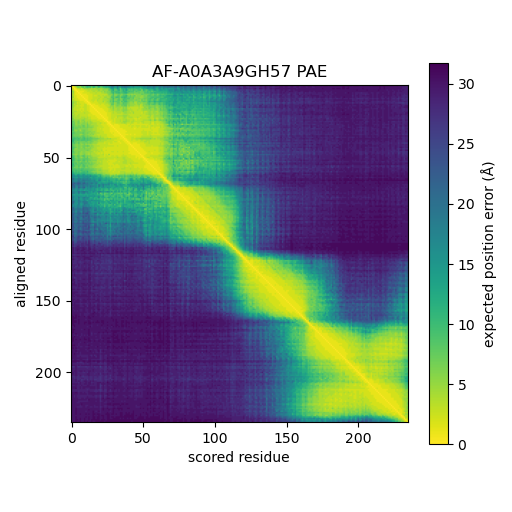A 1 82 ? -50.019 -7.082 50.733 1.00 79.94 82 LEU A C 1
ATOM 641 O O . LEU A 1 82 ? -48.873 -7.242 50.324 1.00 79.94 82 LEU A O 1
ATOM 645 N N . GLN A 1 83 ? -50.641 -7.989 51.488 1.00 81.44 83 GLN A N 1
ATOM 646 C CA . GLN A 1 83 ? -49.987 -9.207 51.974 1.00 81.44 83 GLN A CA 1
ATOM 647 C C . GLN A 1 83 ? -49.523 -10.133 50.837 1.00 81.44 83 GLN A C 1
ATOM 649 O O . GLN A 1 83 ? -48.438 -10.710 50.908 1.00 81.44 83 GLN A O 1
ATOM 654 N N . GLU A 1 84 ? -50.310 -10.262 49.764 1.00 84.75 84 GLU A N 1
ATOM 655 C CA . GLU A 1 84 ? -49.914 -11.024 48.572 1.00 84.75 84 GLU A CA 1
ATOM 656 C C . GLU A 1 84 ? -48.698 -10.398 47.866 1.00 84.75 84 GLU A C 1
ATOM 658 O O . GLU A 1 84 ? -47.764 -11.106 47.478 1.00 84.75 84 GLU A O 1
ATOM 663 N N . LYS A 1 85 ? -48.668 -9.063 47.743 1.00 80.12 85 LYS A N 1
ATOM 664 C CA . LYS A 1 85 ? -47.514 -8.341 47.187 1.00 80.12 85 LYS A CA 1
ATOM 665 C C . LYS A 1 85 ? -46.267 -8.516 48.052 1.00 80.12 85 LYS A C 1
ATOM 667 O O . LYS A 1 85 ? -45.195 -8.745 47.497 1.00 80.12 85 LYS A O 1
ATOM 672 N N . ASP A 1 86 ? -46.396 -8.472 49.374 1.00 80.56 86 ASP A N 1
ATOM 673 C CA . ASP A 1 86 ? -45.273 -8.690 50.291 1.00 80.56 86 ASP A CA 1
ATOM 674 C C . ASP A 1 86 ? -44.695 -10.101 50.177 1.00 80.56 86 ASP A C 1
ATOM 676 O O . ASP A 1 86 ? -43.473 -10.270 50.157 1.00 80.56 86 ASP A O 1
ATOM 680 N N . ALA A 1 87 ? -45.554 -11.113 50.025 1.00 82.38 87 ALA A N 1
ATOM 681 C CA . ALA A 1 87 ? -45.120 -12.486 49.787 1.00 82.38 87 ALA A CA 1
ATOM 682 C C . ALA A 1 87 ? -44.340 -12.621 48.465 1.00 82.38 87 ALA A C 1
ATOM 684 O O . ALA A 1 87 ? -43.279 -13.247 48.433 1.00 82.38 87 ALA A O 1
ATOM 685 N N . ALA A 1 88 ? -44.808 -11.980 47.389 1.00 84.00 88 ALA A N 1
ATOM 686 C CA . ALA A 1 88 ? -44.105 -11.965 46.104 1.00 84.00 88 ALA A CA 1
ATOM 687 C C . ALA A 1 88 ? -42.770 -11.196 46.164 1.00 84.00 88 ALA A C 1
ATOM 689 O O . ALA A 1 88 ? -41.780 -11.596 45.547 1.00 84.00 88 ALA A O 1
ATOM 690 N N . ILE A 1 89 ? -42.713 -10.103 46.930 1.00 84.62 89 ILE A N 1
ATOM 691 C CA . ILE A 1 89 ? -41.481 -9.339 47.162 1.00 84.62 89 ILE A CA 1
ATOM 692 C C . ILE A 1 89 ? -40.467 -10.173 47.956 1.00 84.62 89 ILE A C 1
ATOM 694 O O . ILE A 1 89 ? -39.273 -10.103 47.665 1.00 84.62 89 ILE A O 1
ATOM 698 N N . ALA A 1 90 ? -40.914 -10.967 48.932 1.00 84.12 90 ALA A N 1
ATOM 699 C CA . ALA A 1 90 ? -40.045 -11.851 49.706 1.00 84.12 90 ALA A CA 1
ATOM 700 C C . ALA A 1 90 ? -39.397 -12.945 48.834 1.00 84.12 90 ALA A C 1
ATOM 702 O O . ALA A 1 90 ? -38.187 -13.145 48.924 1.00 84.12 90 ALA A O 1
ATOM 703 N N . ASP A 1 91 ? -40.165 -13.579 47.943 1.00 85.81 91 ASP A N 1
ATOM 704 C CA . ASP A 1 91 ? -39.647 -14.566 46.980 1.00 85.81 91 ASP A CA 1
ATOM 705 C C . ASP A 1 91 ? -38.624 -13.940 46.012 1.00 85.81 91 ASP A C 1
ATOM 707 O O . ASP A 1 91 ? -37.527 -14.463 45.797 1.00 85.81 91 ASP A O 1
ATOM 711 N N . CYS A 1 92 ? -38.926 -12.742 45.499 1.00 82.44 92 CYS A N 1
ATOM 712 C CA . CYS A 1 92 ? -38.013 -12.005 44.628 1.00 82.44 92 CYS A CA 1
ATOM 713 C C . CYS A 1 92 ? -36.702 -11.632 45.343 1.00 82.44 92 CYS A C 1
ATOM 715 O O . CYS A 1 92 ? -35.627 -11.778 44.763 1.00 82.44 92 CYS A O 1
ATOM 717 N N . LYS A 1 93 ? -36.768 -11.213 46.616 1.00 87.12 93 LYS A N 1
ATOM 718 C CA . LYS A 1 93 ? -35.577 -10.945 47.442 1.00 87.12 93 LYS A CA 1
ATOM 719 C C . LYS A 1 93 ? -34.713 -12.192 47.602 1.00 87.12 93 LYS A C 1
ATOM 721 O O . LYS A 1 93 ? -33.519 -12.121 47.342 1.00 87.12 93 LYS A O 1
ATOM 726 N N . GLN A 1 94 ? -35.318 -13.335 47.921 1.00 85.25 94 GLN A N 1
ATOM 727 C CA . GLN A 1 94 ? -34.585 -14.593 48.069 1.00 85.25 94 GLN A CA 1
ATOM 728 C C . GLN A 1 94 ? -33.849 -14.985 46.777 1.00 85.25 94 GLN A C 1
ATOM 730 O O . GLN A 1 94 ? -32.704 -15.433 46.822 1.00 85.25 94 GLN A O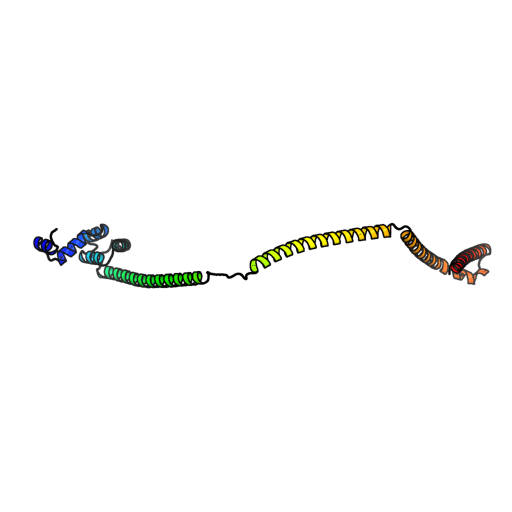 1
ATOM 735 N N . LYS A 1 95 ? -34.480 -14.769 45.618 1.00 89.12 95 LYS A N 1
ATOM 736 C CA . LYS A 1 95 ? -33.862 -15.023 44.311 1.00 89.12 95 LYS A CA 1
ATOM 737 C C . LYS A 1 95 ? -32.739 -14.037 43.974 1.00 89.12 95 LYS A C 1
ATOM 739 O O . LYS A 1 95 ? -31.764 -14.409 43.323 1.00 89.12 95 LYS A O 1
ATOM 744 N N . VAL A 1 96 ? -32.868 -12.778 44.389 1.00 87.75 96 VAL A N 1
ATOM 745 C CA . VAL A 1 96 ? -31.799 -11.779 44.245 1.00 87.75 96 VAL A CA 1
ATOM 746 C C . VAL A 1 96 ? -30.599 -12.163 45.106 1.00 87.75 96 VAL A C 1
ATOM 748 O O . VAL A 1 96 ? -29.482 -12.146 44.596 1.00 87.75 96 VAL A O 1
ATOM 751 N N . ASP A 1 97 ? -30.823 -12.580 46.351 1.00 87.62 97 ASP A N 1
ATOM 752 C CA . ASP A 1 97 ? -29.755 -12.991 47.264 1.00 87.62 97 ASP A CA 1
ATOM 753 C C . ASP A 1 97 ? -29.001 -14.220 46.726 1.00 87.62 97 ASP A C 1
ATOM 755 O O . ASP A 1 97 ? -27.769 -14.234 46.714 1.00 87.62 97 ASP A O 1
ATOM 759 N N . SER A 1 98 ? -29.714 -15.219 46.182 1.00 85.81 98 SER A N 1
ATOM 760 C CA . SER A 1 98 ? -29.070 -16.388 45.565 1.00 85.81 98 SER A CA 1
ATOM 761 C C . SER A 1 98 ? -28.231 -16.018 44.338 1.00 85.81 98 SER A C 1
ATOM 763 O O . SER A 1 98 ? -27.110 -16.495 44.191 1.00 85.81 98 SER A O 1
ATOM 765 N N . LEU A 1 99 ? -28.731 -15.124 43.476 1.00 87.69 99 LEU A N 1
ATOM 766 C CA . LEU A 1 99 ? -27.989 -14.657 42.298 1.00 87.69 99 LEU A CA 1
ATOM 767 C C . LEU A 1 99 ? -26.766 -13.812 42.678 1.00 87.69 99 LEU A C 1
ATOM 769 O O . LEU A 1 99 ? -25.742 -13.865 42.000 1.00 87.69 99 LEU A O 1
ATOM 773 N N . GLN A 1 100 ? -26.854 -13.027 43.754 1.00 85.94 100 GLN A N 1
ATOM 774 C CA . GLN A 1 100 ? -25.717 -12.273 44.283 1.00 85.94 100 GLN A CA 1
ATOM 775 C C . GLN A 1 100 ? -24.635 -13.201 44.834 1.00 85.94 100 GLN A C 1
ATOM 777 O O . GLN A 1 100 ? -23.454 -12.957 44.588 1.00 85.94 100 GLN A O 1
ATOM 782 N N . GLN A 1 101 ? -25.027 -14.276 45.522 1.00 86.88 101 GLN A N 1
ATOM 783 C CA . GLN A 1 101 ? -24.093 -15.287 46.006 1.00 86.88 101 GLN A CA 1
ATOM 784 C C . GLN A 1 101 ? -23.397 -16.015 44.844 1.00 86.88 101 GLN A C 1
ATOM 786 O O . GLN A 1 101 ? -22.171 -16.090 44.831 1.00 86.88 101 GLN A O 1
ATOM 791 N N . GLU A 1 102 ? -24.142 -16.473 43.832 1.00 85.75 102 GLU A N 1
ATOM 792 C CA . GLU A 1 102 ? -23.564 -17.100 42.631 1.00 85.75 102 GLU A CA 1
ATOM 793 C C . GLU A 1 102 ? -22.606 -16.155 41.884 1.00 85.75 102 GLU A C 1
ATOM 795 O O . GLU A 1 102 ? -21.547 -16.570 41.406 1.00 85.75 102 GLU A O 1
ATOM 800 N N . LEU A 1 103 ? -22.948 -14.863 41.803 1.00 81.06 103 LEU A N 1
ATOM 801 C CA . LEU A 1 103 ? -22.086 -13.849 41.202 1.00 81.06 103 LEU A CA 1
ATOM 802 C C . LEU A 1 103 ? -20.778 -13.685 41.987 1.00 81.06 103 LEU A C 1
ATOM 804 O O . LEU A 1 103 ? -19.718 -13.531 41.379 1.00 81.06 103 LEU A O 1
ATOM 808 N N . GLU A 1 104 ? -20.836 -13.713 43.317 1.00 81.69 104 GLU A N 1
ATOM 809 C CA . GLU A 1 104 ? -19.651 -13.593 44.166 1.00 81.69 104 GLU A CA 1
ATOM 810 C C . GLU A 1 104 ? -18.767 -14.846 44.085 1.00 81.69 104 GLU A C 1
ATOM 812 O O . GLU A 1 104 ? -17.560 -14.733 43.872 1.00 81.69 104 GLU A O 1
ATOM 817 N N . GLU A 1 105 ? -19.363 -16.041 44.094 1.00 80.56 105 GLU A N 1
ATOM 818 C CA . GLU A 1 105 ? -18.655 -17.307 43.872 1.00 80.56 105 GLU A CA 1
ATOM 819 C C . GLU A 1 105 ? -17.982 -17.348 42.484 1.00 80.56 105 GLU A C 1
ATOM 821 O O . GLU A 1 105 ? -16.831 -17.779 42.353 1.00 80.56 105 GLU A O 1
ATOM 826 N N . SER A 1 106 ? -18.644 -16.829 41.442 1.00 73.31 106 SER A N 1
ATOM 827 C CA . SER A 1 106 ? -18.062 -16.714 40.098 1.00 73.31 106 SER A CA 1
ATOM 828 C C . SER A 1 106 ? -16.900 -15.715 40.040 1.00 73.31 106 SER A C 1
ATOM 830 O O . SER A 1 106 ? -15.933 -15.957 39.310 1.00 73.31 106 SER A O 1
ATOM 832 N N . LYS A 1 107 ? -16.951 -14.606 40.790 1.00 72.38 107 LYS A N 1
ATOM 833 C CA . LYS A 1 107 ? -15.822 -13.665 40.898 1.00 72.38 107 LYS A CA 1
ATOM 834 C C . LYS A 1 107 ? -14.648 -14.290 41.642 1.00 72.38 107 LYS A C 1
ATOM 836 O O . LYS A 1 107 ? -13.511 -14.157 41.198 1.00 72.38 107 LYS A O 1
ATOM 841 N N . GLU A 1 108 ? -14.895 -15.009 42.733 1.00 66.38 108 GLU A N 1
ATOM 842 C CA . GLU A 1 108 ? -13.839 -15.701 43.478 1.00 66.38 108 GLU A CA 1
ATOM 843 C C . GLU A 1 108 ? -13.146 -16.779 42.633 1.00 66.38 108 GLU A C 1
ATOM 845 O O . GLU A 1 108 ? -11.920 -16.929 42.688 1.00 66.38 108 GLU A O 1
ATOM 850 N N . GLN A 1 109 ? -13.904 -17.497 41.798 1.00 60.00 109 GLN A N 1
ATOM 851 C CA . GLN A 1 109 ? -13.345 -18.426 40.813 1.00 60.00 109 GLN A CA 1
ATOM 852 C C . GLN A 1 109 ? -12.488 -17.698 39.763 1.00 60.00 109 GLN A C 1
ATOM 854 O O . GLN A 1 109 ? -11.389 -18.162 39.457 1.00 60.00 109 GLN A O 1
ATOM 859 N N . GLN A 1 110 ? -12.912 -16.527 39.271 1.00 53.44 110 GLN A N 1
ATOM 860 C CA . GLN A 1 110 ? -12.097 -15.703 38.365 1.00 53.44 110 GLN A CA 1
ATOM 861 C C . GLN A 1 110 ? -10.807 -15.176 39.019 1.00 53.44 110 GLN A C 1
ATOM 863 O O . GLN A 1 110 ? -9.773 -15.103 38.353 1.00 53.44 110 GLN A O 1
ATOM 868 N N . VAL A 1 111 ? -10.826 -14.853 40.316 1.00 52.62 111 VAL A N 1
ATOM 869 C CA . VAL A 1 111 ? -9.636 -14.403 41.062 1.00 52.62 111 VAL A CA 1
ATOM 870 C C . VAL A 1 111 ? -8.645 -15.552 41.295 1.00 52.62 111 VAL A C 1
ATOM 872 O O . VAL A 1 111 ? -7.434 -15.335 41.233 1.00 52.62 111 VAL A O 1
ATOM 875 N N . LYS A 1 112 ? -9.122 -16.790 41.494 1.00 52.88 112 LYS A N 1
ATOM 876 C CA . LYS A 1 112 ? -8.255 -17.981 41.620 1.00 52.88 112 LYS A CA 1
ATOM 877 C C . LYS A 1 112 ? -7.536 -18.353 40.318 1.00 52.88 112 LYS A C 1
ATOM 879 O O . LYS A 1 112 ? -6.437 -18.891 40.387 1.00 52.88 112 LYS A O 1
ATOM 884 N N . ILE A 1 113 ? -8.101 -18.030 39.153 1.00 53.06 113 ILE A N 1
ATOM 885 C CA . ILE A 1 113 ? -7.477 -18.291 37.841 1.00 53.06 113 ILE A CA 1
ATOM 886 C C . ILE A 1 113 ? -6.361 -17.268 37.516 1.00 53.06 113 ILE A C 1
ATOM 888 O O . ILE A 1 113 ? -5.506 -17.536 36.680 1.00 53.06 113 ILE A O 1
ATOM 892 N N . GLN A 1 114 ? -6.300 -16.118 38.201 1.00 47.97 114 GLN A N 1
ATOM 893 C CA . GLN A 1 114 ? -5.332 -15.044 37.914 1.00 47.97 114 GLN A CA 1
ATOM 894 C C . GLN A 1 114 ? -4.036 -15.055 38.745 1.00 47.97 114 GLN A C 1
ATOM 896 O O . GLN A 1 114 ? -3.280 -14.083 38.690 1.00 47.97 114 GLN A O 1
ATOM 901 N N . LYS A 1 115 ? -3.709 -16.118 39.490 1.00 54.53 115 LYS A N 1
ATOM 902 C CA . LYS A 1 115 ? -2.379 -16.225 40.115 1.00 54.53 115 LYS A CA 1
ATOM 903 C C . LYS A 1 115 ? -1.492 -17.238 39.393 1.00 54.53 115 LYS A C 1
ATOM 905 O O . LYS A 1 115 ? -1.649 -18.440 39.556 1.00 54.53 115 LYS A O 1
ATOM 910 N N . GLU A 1 116 ? -0.541 -16.635 38.669 1.00 49.56 116 GLU A N 1
ATOM 911 C CA . GLU A 1 116 ? 0.717 -17.153 38.113 1.00 49.56 116 GLU A CA 1
ATOM 912 C C . GLU A 1 116 ? 0.694 -17.554 36.626 1.00 49.56 116 GLU A C 1
ATOM 914 O O . GLU A 1 116 ? 0.747 -18.719 36.245 1.00 49.56 116 GLU A O 1
ATOM 919 N N . THR A 1 117 ? 0.695 -16.542 35.747 1.00 51.75 117 THR A N 1
ATOM 920 C CA . THR A 1 117 ? 1.283 -16.698 34.410 1.00 51.75 117 THR A CA 1
ATOM 921 C C . THR A 1 117 ? 2.785 -16.923 34.584 1.00 51.75 117 THR A C 1
ATOM 923 O O . THR A 1 117 ? 3.547 -15.964 34.720 1.00 51.75 117 THR A O 1
ATOM 926 N N . VAL A 1 118 ? 3.218 -18.181 34.618 1.00 60.56 118 VAL A N 1
ATOM 927 C CA . VAL A 1 118 ? 4.637 -18.516 34.471 1.00 60.56 118 VAL A CA 1
ATOM 928 C C . VAL A 1 118 ? 4.986 -18.257 33.009 1.00 60.56 118 VAL A C 1
ATOM 930 O O . VAL A 1 118 ? 4.633 -19.039 32.127 1.00 60.56 118 VAL A O 1
ATOM 933 N N . TYR A 1 119 ? 5.605 -17.111 32.735 1.00 62.69 119 TYR A N 1
ATOM 934 C CA . TYR A 1 119 ? 6.251 -16.895 31.447 1.00 62.69 119 TYR A CA 1
ATOM 935 C C . TYR A 1 119 ? 7.397 -17.908 31.326 1.00 62.69 119 TYR A C 1
ATOM 937 O O . TYR A 1 119 ? 8.098 -18.126 32.316 1.00 62.69 119 TYR A O 1
ATOM 945 N N . PRO A 1 120 ? 7.594 -18.541 30.158 1.00 79.62 120 PRO A N 1
ATOM 946 C CA . PRO A 1 120 ? 8.815 -19.290 29.887 1.00 79.62 120 PRO A CA 1
ATOM 947 C C . PRO A 1 120 ? 10.049 -18.446 30.242 1.00 79.62 120 PRO A C 1
ATOM 949 O O . PRO A 1 120 ? 10.048 -17.239 29.990 1.00 79.62 120 PRO A O 1
ATOM 952 N N . ASP A 1 121 ? 11.087 -19.059 30.822 1.00 80.38 121 ASP A N 1
ATOM 953 C CA . ASP A 1 121 ? 12.304 -18.354 31.275 1.00 80.38 121 ASP A CA 1
ATOM 954 C C . ASP A 1 121 ? 12.952 -17.495 30.167 1.00 80.38 121 ASP A C 1
ATOM 956 O O . ASP A 1 121 ? 13.626 -16.505 30.443 1.00 80.38 121 ASP A O 1
ATOM 960 N N . ASP A 1 122 ? 12.728 -17.852 28.901 1.00 83.06 122 ASP A N 1
ATOM 961 C CA . ASP A 1 122 ? 13.261 -17.208 27.702 1.00 83.06 122 ASP A CA 1
ATOM 962 C C . ASP A 1 122 ? 12.329 -16.149 27.077 1.00 83.06 122 ASP A C 1
ATOM 964 O O . ASP A 1 122 ? 12.656 -15.573 26.035 1.00 83.06 122 ASP A O 1
ATOM 968 N N . TYR A 1 123 ? 11.179 -15.846 27.684 1.00 83.38 123 TYR A N 1
ATOM 969 C CA . TYR A 1 123 ? 10.181 -14.937 27.109 1.00 83.38 123 TYR A CA 1
ATOM 970 C C . TYR A 1 123 ? 10.700 -13.503 26.908 1.00 83.38 123 TYR A C 1
ATOM 972 O O . TYR A 1 123 ? 10.550 -12.924 25.831 1.00 83.38 123 TYR A O 1
ATOM 980 N N . GLU A 1 124 ? 11.347 -12.910 27.914 1.00 84.50 124 GLU A N 1
ATOM 981 C CA . GLU A 1 124 ? 11.900 -11.555 27.760 1.00 84.50 124 GLU A CA 1
ATOM 982 C C . GLU A 1 124 ? 13.096 -11.544 26.798 1.00 84.50 124 GLU A C 1
ATOM 984 O O . GLU A 1 124 ? 13.220 -10.632 25.981 1.00 84.50 124 GLU A O 1
ATOM 989 N N . SER A 1 125 ? 13.916 -12.600 26.799 1.00 86.38 125 SER A N 1
ATOM 990 C CA . SER A 1 125 ? 15.037 -12.736 25.860 1.00 86.38 125 SER A CA 1
ATOM 991 C C . SER A 1 125 ? 14.573 -12.853 24.406 1.00 86.38 125 SER A C 1
ATOM 993 O O . SER A 1 125 ? 15.140 -12.217 23.520 1.00 86.38 125 SER A O 1
ATOM 995 N N . THR A 1 126 ? 13.525 -13.632 24.137 1.00 85.62 126 THR A N 1
ATOM 996 C CA . THR A 1 126 ? 12.964 -13.795 22.785 1.00 85.62 126 THR A CA 1
ATOM 997 C C . THR A 1 126 ? 12.283 -12.523 22.288 1.00 85.62 126 THR A C 1
ATOM 999 O O . THR A 1 126 ? 12.420 -12.162 21.119 1.00 85.62 126 THR A O 1
ATOM 1002 N N . LYS A 1 127 ? 11.606 -11.794 23.174 1.00 88.44 127 LYS A N 1
ATOM 1003 C CA . LYS A 1 127 ? 11.010 -10.484 22.887 1.00 88.44 127 LYS A CA 1
ATOM 1004 C C . LYS A 1 127 ? 12.060 -9.419 22.565 1.00 88.44 127 LYS A C 1
ATOM 1006 O O . LYS A 1 127 ? 11.874 -8.636 21.634 1.00 88.44 127 LYS A O 1
ATOM 1011 N N . GLU A 1 128 ? 13.169 -9.398 23.297 1.00 89.12 128 GLU A N 1
ATOM 1012 C CA . GLU A 1 128 ? 14.281 -8.483 23.028 1.00 89.12 128 GLU A CA 1
ATOM 1013 C C . GLU A 1 128 ? 14.996 -8.830 21.712 1.00 89.12 128 GLU A C 1
ATOM 1015 O O . GLU A 1 128 ? 15.278 -7.942 20.906 1.00 89.12 128 GLU A O 1
ATOM 1020 N N . LEU A 1 129 ? 15.175 -10.124 21.426 1.00 90.94 129 LEU A N 1
ATOM 1021 C CA . LEU A 1 129 ? 15.721 -10.605 20.156 1.00 90.94 129 LEU A CA 1
ATOM 1022 C C . LEU A 1 129 ? 14.828 -10.235 18.956 1.00 90.94 129 LEU A C 1
ATOM 1024 O O . LEU A 1 129 ? 15.332 -9.773 17.933 1.00 90.94 129 LEU A O 1
ATOM 1028 N N . LEU A 1 130 ? 13.504 -10.389 19.083 1.00 89.69 130 LEU A N 1
ATOM 1029 C CA . LEU A 1 130 ? 12.530 -9.981 18.061 1.00 89.69 130 LEU A CA 1
ATOM 1030 C C . LEU A 1 130 ? 12.649 -8.497 17.725 1.00 89.69 130 LEU A C 1
ATOM 1032 O O . LEU A 1 130 ? 12.666 -8.128 16.553 1.00 89.69 130 LEU A O 1
ATOM 1036 N N . LYS A 1 131 ? 12.792 -7.656 18.749 1.00 91.50 131 LYS A N 1
ATOM 1037 C CA . LYS A 1 131 ? 12.983 -6.218 18.567 1.00 91.50 131 LYS A CA 1
ATOM 1038 C C . LYS A 1 131 ? 14.273 -5.909 17.797 1.00 91.50 131 LYS A C 1
ATOM 1040 O O . LYS A 1 131 ? 14.260 -5.065 16.905 1.00 91.50 131 LYS A O 1
ATOM 1045 N N . GLY A 1 132 ? 15.360 -6.627 18.091 1.00 91.75 132 GLY A N 1
ATOM 1046 C CA . GLY A 1 132 ? 16.607 -6.537 17.325 1.00 91.75 132 GLY A CA 1
ATOM 1047 C C . GLY A 1 132 ? 16.420 -6.922 15.854 1.00 91.75 132 GLY A C 1
ATOM 1048 O O . GLY A 1 132 ? 16.804 -6.167 14.963 1.00 91.75 132 GLY A O 1
ATOM 1049 N N . TYR A 1 133 ? 15.743 -8.042 15.582 1.00 92.50 133 TYR A N 1
ATOM 1050 C CA . TYR A 1 133 ? 15.453 -8.469 14.210 1.00 92.50 133 TYR A CA 1
ATOM 1051 C C . TYR A 1 133 ? 14.574 -7.479 13.438 1.00 92.50 133 TYR A C 1
ATOM 1053 O O . TYR A 1 133 ? 14.783 -7.284 12.240 1.00 92.50 133 TYR A O 1
ATOM 1061 N N . GLU A 1 134 ? 13.607 -6.833 14.092 1.00 93.50 134 GLU A N 1
ATOM 1062 C CA . GLU A 1 134 ? 12.796 -5.783 13.467 1.00 93.50 134 GLU A CA 1
ATOM 1063 C C . GLU A 1 134 ? 13.648 -4.579 13.041 1.00 93.50 134 GLU A C 1
ATOM 1065 O O . GLU A 1 134 ? 13.481 -4.048 11.934 1.00 93.50 134 GLU A O 1
ATOM 1070 N N . GLU A 1 135 ? 14.586 -4.156 13.892 1.00 94.25 135 GLU A N 1
ATOM 1071 C CA . GLU A 1 135 ? 15.518 -3.069 13.590 1.00 94.25 135 GLU A CA 1
ATOM 1072 C C . GLU A 1 135 ? 16.477 -3.443 12.452 1.00 94.25 135 GLU A C 1
ATOM 1074 O O . GLU A 1 135 ? 16.647 -2.663 11.506 1.00 94.25 135 GLU A O 1
ATOM 1079 N N . ASP A 1 136 ? 17.029 -4.656 12.478 1.00 95.19 136 ASP A N 1
ATOM 1080 C CA . ASP A 1 136 ? 17.898 -5.178 11.424 1.00 95.19 136 ASP A CA 1
ATOM 1081 C C . ASP A 1 136 ? 17.171 -5.282 10.085 1.00 95.19 136 ASP A C 1
ATOM 1083 O O . ASP A 1 136 ? 17.694 -4.835 9.063 1.00 95.19 136 ASP A O 1
ATOM 1087 N N . TYR A 1 137 ? 15.934 -5.787 10.070 1.00 93.81 137 TYR A N 1
ATOM 1088 C CA . TYR A 1 137 ? 15.135 -5.873 8.849 1.00 93.81 137 TYR A CA 1
ATOM 1089 C C . TYR A 1 137 ? 14.848 -4.486 8.268 1.00 93.81 137 TYR A C 1
ATOM 1091 O O . TYR A 1 137 ? 14.962 -4.262 7.060 1.00 93.81 137 TYR A O 1
ATOM 1099 N N . LYS A 1 138 ? 14.530 -3.514 9.129 1.00 95.75 138 LYS A N 1
ATOM 1100 C CA . LYS A 1 138 ? 14.321 -2.121 8.724 1.00 95.75 138 LYS A CA 1
ATOM 1101 C C . LYS A 1 138 ? 15.592 -1.508 8.132 1.00 95.75 138 LYS A C 1
ATOM 1103 O O . LYS A 1 138 ? 15.512 -0.792 7.132 1.00 95.75 138 LYS A O 1
ATOM 1108 N N . ASN A 1 139 ? 16.753 -1.787 8.720 1.00 96.38 139 ASN A N 1
ATOM 1109 C CA . ASN A 1 139 ? 18.043 -1.318 8.218 1.00 96.38 139 ASN A CA 1
ATOM 1110 C C . ASN A 1 139 ? 18.418 -1.993 6.893 1.00 96.38 139 ASN A C 1
ATOM 1112 O O . ASN A 1 139 ? 18.786 -1.303 5.941 1.00 96.38 139 ASN A O 1
ATOM 1116 N N . LEU A 1 140 ? 18.261 -3.313 6.798 1.00 96.00 140 LEU A N 1
ATOM 1117 C CA . LEU A 1 140 ? 18.533 -4.088 5.590 1.00 96.00 140 LEU A CA 1
ATOM 1118 C C . LEU A 1 140 ? 17.645 -3.640 4.430 1.00 96.00 140 LEU A C 1
ATOM 1120 O O . LEU A 1 140 ? 18.125 -3.448 3.315 1.00 96.00 140 LEU A O 1
ATOM 1124 N N . ARG A 1 141 ? 16.363 -3.385 4.701 1.00 95.12 141 ARG A N 1
ATOM 1125 C CA . ARG A 1 141 ? 15.431 -2.865 3.704 1.00 95.12 141 ARG A CA 1
ATOM 1126 C C . ARG A 1 141 ? 15.860 -1.500 3.167 1.00 95.12 141 ARG A C 1
ATOM 1128 O O . ARG A 1 141 ? 15.861 -1.307 1.956 1.00 95.12 141 ARG A O 1
ATOM 1135 N N . LYS A 1 142 ? 16.279 -0.574 4.036 1.00 96.19 142 LYS A N 1
ATOM 1136 C CA . LYS A 1 142 ? 16.812 0.731 3.604 1.00 96.19 142 LYS A CA 1
ATOM 1137 C C . LYS A 1 142 ? 18.062 0.581 2.735 1.00 96.19 142 LYS A C 1
ATOM 1139 O O . LYS A 1 142 ? 18.198 1.276 1.732 1.00 96.19 142 LYS A O 1
ATOM 1144 N N . GLN A 1 143 ? 18.972 -0.321 3.108 1.00 95.81 143 GLN A N 1
ATOM 1145 C CA . GLN A 1 143 ? 20.168 -0.600 2.307 1.00 95.81 143 GLN A CA 1
ATOM 1146 C C . GLN A 1 143 ? 19.806 -1.193 0.944 1.00 95.81 143 GLN A C 1
ATOM 1148 O O . GLN A 1 143 ? 20.373 -0.782 -0.066 1.00 95.81 143 GLN A O 1
ATOM 1153 N N . PHE A 1 144 ? 18.841 -2.113 0.902 1.00 95.88 144 PHE A N 1
ATOM 1154 C CA . PHE A 1 144 ? 18.341 -2.693 -0.339 1.00 95.88 144 PHE A CA 1
ATOM 1155 C C . PHE A 1 144 ? 17.732 -1.625 -1.252 1.00 95.88 144 PHE A C 1
ATOM 1157 O O . PHE A 1 144 ? 18.122 -1.524 -2.411 1.00 95.88 144 PHE A O 1
ATOM 1164 N N . G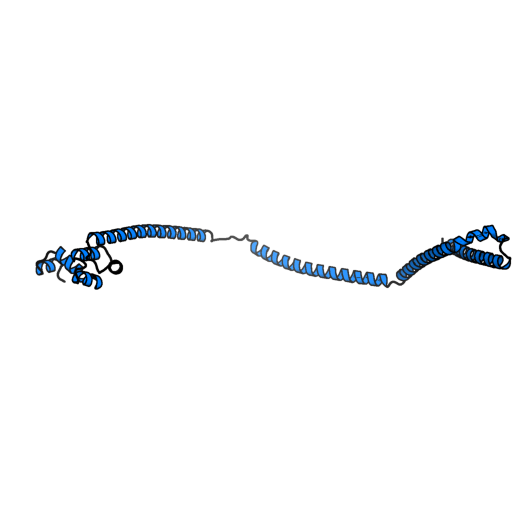LU A 1 145 ? 16.840 -0.780 -0.730 1.00 95.62 145 GLU A N 1
ATOM 1165 C CA . GLU A 1 145 ? 16.229 0.323 -1.485 1.00 95.62 145 GLU A CA 1
ATOM 1166 C C . GLU A 1 145 ? 17.295 1.295 -2.026 1.00 95.62 145 GLU A C 1
ATOM 1168 O O . GLU A 1 145 ? 17.256 1.667 -3.200 1.00 95.62 145 GLU A O 1
ATOM 1173 N N . SER A 1 146 ? 18.307 1.623 -1.215 1.00 96.69 146 SER A N 1
ATOM 1174 C CA . SER A 1 146 ? 19.456 2.435 -1.636 1.00 96.69 146 SER A CA 1
ATOM 1175 C C . SER A 1 146 ? 20.239 1.781 -2.782 1.00 96.69 146 SER A C 1
ATOM 1177 O O . SER A 1 146 ? 20.484 2.409 -3.813 1.00 96.69 146 SER A O 1
ATOM 1179 N N . LYS A 1 147 ? 20.562 0.486 -2.659 1.00 95.38 147 LYS A N 1
ATOM 1180 C CA . LYS A 1 147 ? 21.284 -0.261 -3.699 1.00 95.38 147 LYS A CA 1
ATOM 1181 C C . LYS A 1 147 ? 20.483 -0.426 -4.984 1.00 95.38 147 LYS A C 1
ATOM 1183 O O . LYS A 1 147 ? 21.076 -0.435 -6.063 1.00 95.38 147 LYS A O 1
ATOM 1188 N N . VAL A 1 148 ? 19.160 -0.541 -4.898 1.00 94.69 148 VAL A N 1
ATOM 1189 C CA . VAL A 1 148 ? 18.283 -0.557 -6.075 1.00 94.6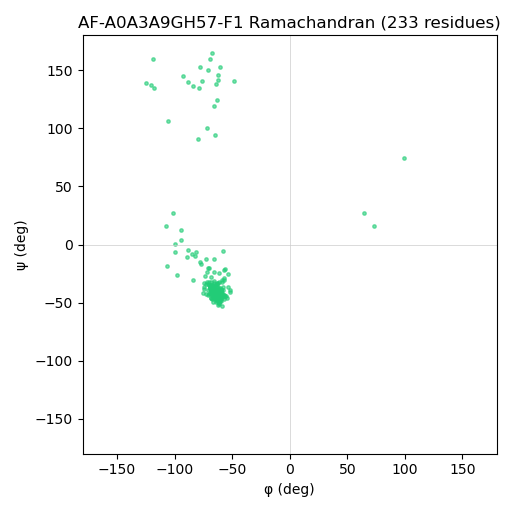9 148 VAL A CA 1
ATOM 1190 C C . VAL A 1 148 ? 18.345 0.785 -6.803 1.00 94.69 148 VAL A C 1
ATOM 1192 O O . VAL A 1 148 ? 18.525 0.788 -8.020 1.00 94.69 148 VAL A O 1
ATOM 1195 N N . SER A 1 149 ? 18.274 1.905 -6.077 1.00 91.44 149 SER A N 1
ATOM 1196 C CA . SER A 1 149 ? 18.414 3.242 -6.672 1.00 91.44 149 SER A CA 1
ATOM 1197 C C . SER A 1 149 ? 19.780 3.420 -7.341 1.00 91.44 149 SER A C 1
ATOM 1199 O O . SER A 1 149 ? 19.844 3.793 -8.509 1.00 91.44 149 SER A O 1
ATOM 1201 N N . GLU A 1 150 ? 20.868 3.064 -6.650 1.00 95.19 150 GLU A N 1
ATOM 1202 C CA . GLU A 1 150 ? 22.233 3.141 -7.192 1.00 95.19 150 GLU A CA 1
ATOM 1203 C C . GLU A 1 150 ? 22.377 2.327 -8.490 1.00 95.19 150 GLU A C 1
ATOM 1205 O O . GLU A 1 150 ? 22.929 2.808 -9.478 1.00 95.19 150 GLU A O 1
ATOM 1210 N N . ASN A 1 151 ? 21.818 1.112 -8.533 1.00 90.81 151 ASN A N 1
ATOM 1211 C CA . ASN A 1 151 ? 21.820 0.287 -9.742 1.00 90.81 151 ASN A CA 1
ATOM 1212 C C . ASN A 1 151 ? 21.020 0.912 -10.889 1.00 90.81 151 ASN A C 1
ATOM 1214 O O . ASN A 1 151 ? 21.413 0.781 -12.049 1.00 90.81 151 ASN A O 1
ATOM 1218 N N . GLN A 1 152 ? 19.891 1.558 -10.601 1.00 90.94 152 GLN A N 1
ATOM 1219 C CA . GLN A 1 152 ? 19.113 2.249 -11.627 1.00 90.94 152 GLN A CA 1
ATOM 1220 C C . GLN A 1 152 ? 19.884 3.439 -12.200 1.00 90.94 152 GLN A C 1
ATOM 1222 O O . GLN A 1 152 ? 19.886 3.633 -13.416 1.00 90.94 152 GLN A O 1
ATOM 1227 N N . ASP A 1 153 ? 20.575 4.197 -11.355 1.00 92.81 153 ASP A N 1
ATOM 1228 C CA . ASP A 1 153 ? 21.361 5.347 -11.793 1.00 92.81 153 ASP A CA 1
ATOM 1229 C C . ASP A 1 153 ? 22.591 4.923 -12.601 1.00 92.81 153 ASP A C 1
ATOM 1231 O O . ASP A 1 153 ? 22.850 5.493 -13.661 1.00 92.81 153 ASP A O 1
ATOM 1235 N N . LEU A 1 154 ? 23.293 3.864 -12.181 1.00 93.12 154 LEU A N 1
ATOM 1236 C CA . LEU A 1 154 ? 24.387 3.275 -12.958 1.00 93.12 154 LEU A CA 1
ATOM 1237 C C . LEU A 1 154 ? 23.911 2.779 -14.328 1.00 93.12 154 LEU A C 1
ATOM 1239 O O . LEU A 1 154 ? 24.583 3.013 -15.329 1.00 93.12 154 LEU A O 1
ATOM 1243 N N . ARG A 1 155 ? 22.734 2.145 -14.408 1.00 84.88 155 ARG A N 1
ATOM 1244 C CA . ARG A 1 155 ? 22.150 1.717 -15.691 1.00 84.88 155 ARG A CA 1
ATOM 1245 C C . ARG A 1 155 ? 21.891 2.896 -16.623 1.00 84.88 155 ARG A C 1
ATOM 1247 O O . ARG A 1 155 ? 22.294 2.831 -17.778 1.00 84.88 155 ARG A O 1
ATOM 1254 N N . LYS A 1 156 ? 21.287 3.977 -16.120 1.00 86.00 156 LYS A N 1
ATOM 1255 C CA . LYS A 1 156 ? 21.046 5.200 -16.907 1.00 86.00 156 LYS A CA 1
ATOM 1256 C C . LYS A 1 156 ? 22.350 5.846 -17.372 1.00 86.00 156 LYS A C 1
ATOM 1258 O O . LYS A 1 156 ? 22.432 6.323 -18.501 1.00 86.00 156 LYS A O 1
ATOM 1263 N N . GLN A 1 157 ? 23.376 5.860 -16.520 1.00 87.81 157 GLN A N 1
ATOM 1264 C CA . GLN A 1 157 ? 24.698 6.365 -16.891 1.00 87.81 157 GLN A CA 1
ATOM 1265 C C . GLN A 1 157 ? 25.331 5.516 -17.994 1.00 87.81 157 GLN A C 1
ATOM 1267 O O . GLN A 1 157 ? 25.798 6.079 -18.977 1.00 87.81 157 GLN A O 1
ATOM 1272 N N . ILE A 1 158 ? 25.292 4.184 -17.875 1.00 81.75 158 ILE A N 1
ATOM 1273 C CA . ILE A 1 158 ? 25.786 3.270 -18.915 1.00 81.75 158 ILE A CA 1
ATOM 1274 C C . ILE A 1 158 ? 25.019 3.472 -20.224 1.00 81.75 158 ILE A C 1
ATOM 1276 O O . ILE A 1 158 ? 25.635 3.519 -21.279 1.00 81.75 158 ILE A O 1
ATOM 1280 N N . GLU A 1 159 ? 23.696 3.620 -20.177 1.00 79.56 159 GLU A N 1
ATOM 1281 C CA . GLU A 1 159 ? 22.864 3.872 -21.359 1.00 79.56 159 GLU A CA 1
ATOM 1282 C C . GLU A 1 159 ? 23.238 5.195 -22.039 1.00 79.56 159 GLU A C 1
ATOM 1284 O O . GLU A 1 159 ? 23.509 5.221 -23.236 1.00 79.56 159 GLU A O 1
ATOM 1289 N N . THR A 1 160 ? 23.398 6.263 -21.257 1.00 75.94 160 THR A N 1
ATOM 1290 C CA . THR A 1 160 ? 23.841 7.571 -21.763 1.00 75.94 160 THR A CA 1
ATOM 1291 C C . THR A 1 160 ? 25.249 7.496 -22.361 1.00 75.94 160 THR A C 1
ATOM 1293 O O . THR A 1 160 ? 25.492 8.031 -23.441 1.00 75.94 160 THR A O 1
ATOM 1296 N N . MET A 1 161 ? 26.183 6.812 -21.690 1.00 74.88 161 MET A N 1
ATOM 1297 C CA . MET A 1 161 ? 27.541 6.607 -22.199 1.00 74.88 161 MET A CA 1
ATOM 1298 C C . MET A 1 161 ? 27.528 5.792 -23.497 1.00 74.88 161 MET A C 1
ATOM 1300 O O . MET A 1 161 ? 28.186 6.182 -24.461 1.00 74.88 161 MET A O 1
ATOM 1304 N N . ASN A 1 162 ? 26.731 4.725 -23.558 1.00 69.12 162 ASN A N 1
ATOM 1305 C CA . ASN A 1 162 ? 26.575 3.887 -24.744 1.00 69.12 162 ASN A CA 1
ATOM 1306 C C . ASN A 1 162 ? 25.990 4.666 -25.932 1.00 69.12 162 ASN A C 1
ATOM 1308 O O . ASN A 1 162 ? 26.485 4.517 -27.048 1.00 69.12 162 ASN A O 1
ATOM 1312 N N . ASP A 1 163 ? 24.993 5.522 -25.710 1.00 64.31 163 ASP A N 1
ATOM 1313 C CA . ASP A 1 163 ? 24.383 6.349 -26.762 1.00 64.31 163 ASP A CA 1
ATOM 1314 C C . ASP A 1 163 ? 25.278 7.519 -27.206 1.00 64.31 163 ASP A C 1
ATOM 1316 O O . ASP A 1 163 ? 25.210 7.974 -28.353 1.00 64.31 163 ASP A O 1
ATOM 1320 N N . SER A 1 164 ? 26.150 7.997 -26.315 1.00 61.91 164 SER A N 1
ATOM 1321 C CA . SER A 1 164 ? 27.148 9.034 -26.610 1.00 61.91 164 SER A CA 1
ATOM 1322 C C . SER A 1 164 ? 28.426 8.503 -27.269 1.00 61.91 164 SER A C 1
ATOM 1324 O O . SER A 1 164 ? 29.248 9.299 -27.724 1.00 61.91 164 SER A O 1
ATOM 1326 N N . SER A 1 165 ? 28.610 7.179 -27.332 1.00 61.50 165 SER A N 1
ATOM 1327 C CA . SER A 1 165 ? 29.778 6.585 -27.980 1.00 61.50 165 SER A CA 1
ATOM 1328 C C . SER A 1 165 ? 29.742 6.871 -29.489 1.00 61.50 165 SER A C 1
ATOM 1330 O O . SER A 1 165 ? 28.814 6.492 -30.208 1.00 61.50 165 SER A O 1
ATOM 1332 N N . THR A 1 166 ? 30.760 7.577 -29.985 1.00 60.88 166 THR A N 1
ATOM 1333 C CA . THR A 1 166 ? 30.917 7.941 -31.404 1.00 60.88 166 THR A CA 1
ATOM 1334 C C . THR A 1 166 ? 30.924 6.721 -32.325 1.00 60.88 166 THR A C 1
ATOM 1336 O O . THR A 1 166 ? 30.482 6.814 -33.466 1.00 60.88 166 THR A O 1
ATOM 1339 N N . GLU A 1 167 ? 31.367 5.571 -31.818 1.00 64.94 167 GLU A N 1
ATOM 1340 C CA . GLU A 1 167 ? 31.426 4.296 -32.534 1.00 64.94 167 GLU A CA 1
ATOM 1341 C C . GLU A 1 167 ? 30.028 3.754 -32.867 1.00 64.94 167 GLU A C 1
ATOM 1343 O O . GLU A 1 167 ? 29.748 3.456 -34.025 1.00 64.94 167 GLU A O 1
ATOM 1348 N N . ARG A 1 168 ? 29.086 3.752 -31.913 1.00 66.62 168 ARG A N 1
ATOM 1349 C CA . ARG A 1 168 ? 27.714 3.285 -32.170 1.00 66.62 168 ARG A CA 1
ATOM 1350 C C . ARG A 1 168 ? 26.894 4.278 -32.989 1.00 66.62 168 ARG A C 1
ATOM 1352 O O . ARG A 1 168 ? 26.046 3.879 -33.785 1.00 66.62 168 ARG A O 1
ATOM 1359 N N . GLN A 1 169 ? 27.139 5.579 -32.821 1.00 67.19 169 GLN A N 1
ATOM 1360 C CA . GLN A 1 169 ? 26.544 6.598 -33.692 1.00 67.19 169 GLN A CA 1
ATOM 1361 C C . GLN A 1 169 ? 27.016 6.430 -35.139 1.00 67.19 169 GLN A C 1
ATOM 1363 O O . GLN A 1 169 ? 26.197 6.518 -36.052 1.00 67.19 169 GLN A O 1
ATOM 1368 N N . TYR A 1 170 ? 28.301 6.131 -35.344 1.00 74.38 170 TYR A N 1
ATOM 1369 C CA . TYR A 1 170 ? 28.853 5.804 -36.655 1.00 74.38 170 TYR A CA 1
ATOM 1370 C C . TYR A 1 170 ? 28.263 4.504 -37.220 1.00 74.38 170 TYR A C 1
ATOM 1372 O O . TYR A 1 170 ? 27.812 4.497 -38.362 1.00 74.38 170 TYR A O 1
ATOM 1380 N N . GLU A 1 171 ? 28.166 3.433 -36.425 1.00 78.50 171 GLU A N 1
ATOM 1381 C CA . GLU A 1 171 ? 27.518 2.178 -36.840 1.00 78.50 171 GLU A CA 1
ATOM 1382 C C . GLU A 1 171 ? 26.053 2.386 -37.235 1.00 78.50 171 GLU A C 1
ATOM 1384 O O . GLU A 1 171 ? 25.603 1.877 -38.263 1.00 78.50 171 GLU A O 1
ATOM 1389 N N . LYS A 1 172 ? 25.304 3.173 -36.456 1.00 80.88 172 LYS A N 1
ATOM 1390 C CA . LYS A 1 172 ? 23.915 3.514 -36.769 1.00 80.88 172 LYS A CA 1
ATOM 1391 C C . LYS A 1 172 ? 23.819 4.331 -38.056 1.00 80.88 172 LYS A C 1
ATOM 1393 O O . LYS A 1 172 ? 23.007 4.011 -38.916 1.00 80.88 172 LYS A O 1
ATOM 1398 N N . GLN A 1 173 ? 24.672 5.343 -38.226 1.00 81.56 173 GLN A N 1
ATOM 1399 C CA . GLN A 1 173 ? 24.737 6.116 -39.468 1.00 81.56 173 GLN A CA 1
ATOM 1400 C C . GLN A 1 173 ? 25.086 5.237 -40.671 1.00 81.56 173 GLN A C 1
ATOM 1402 O O . GLN A 1 173 ? 24.515 5.431 -41.742 1.00 81.56 173 GLN A O 1
ATOM 1407 N N . LEU A 1 174 ? 25.985 4.265 -40.506 1.00 82.88 174 LEU A N 1
ATOM 1408 C CA . LEU A 1 174 ? 26.342 3.307 -41.545 1.00 82.88 174 LEU A CA 1
ATOM 1409 C C . LEU A 1 174 ? 25.137 2.435 -41.922 1.00 82.88 174 LEU A C 1
ATOM 1411 O O . LEU A 1 174 ? 24.799 2.349 -43.101 1.00 82.88 174 LEU A O 1
ATOM 1415 N N . GLN A 1 175 ? 24.445 1.852 -40.939 1.00 84.31 175 GLN A N 1
ATOM 1416 C CA . GLN A 1 175 ? 23.246 1.036 -41.165 1.00 84.31 175 GLN A CA 1
ATOM 1417 C C . GLN A 1 175 ? 22.118 1.833 -41.834 1.00 84.31 175 GLN A C 1
ATOM 1419 O O . GLN A 1 175 ? 21.559 1.384 -42.839 1.00 84.31 175 GLN A O 1
ATOM 1424 N N . ASP A 1 176 ? 21.826 3.036 -41.335 1.00 84.06 176 ASP A N 1
ATOM 1425 C CA . ASP A 1 176 ? 20.803 3.922 -41.896 1.00 84.06 176 ASP A CA 1
ATOM 1426 C C . ASP A 1 176 ? 21.161 4.341 -43.332 1.00 84.06 176 ASP A C 1
ATOM 1428 O O . ASP A 1 176 ? 20.299 4.373 -44.215 1.00 84.06 176 ASP A O 1
ATOM 1432 N N . SER A 1 177 ? 22.443 4.610 -43.599 1.00 87.25 177 SER A N 1
ATOM 1433 C CA . SER A 1 177 ? 22.932 4.965 -44.935 1.00 87.25 177 SER A CA 1
ATOM 1434 C C . SER A 1 177 ? 22.827 3.800 -45.917 1.00 87.25 177 SER A C 1
ATOM 1436 O O . SER A 1 177 ? 22.421 4.016 -47.060 1.00 87.25 177 SER A O 1
ATOM 1438 N N . VAL A 1 178 ? 23.132 2.570 -45.486 1.00 89.25 178 VAL A N 1
ATOM 1439 C CA . VAL A 1 178 ? 22.963 1.355 -46.301 1.00 89.25 178 VAL A CA 1
ATOM 1440 C C . VAL A 1 178 ? 21.487 1.129 -46.624 1.00 89.25 178 VAL A C 1
ATOM 1442 O O . VAL A 1 178 ? 21.137 0.924 -47.787 1.00 89.25 178 VAL A O 1
ATOM 1445 N N . LEU A 1 179 ? 20.597 1.234 -45.633 1.00 88.12 179 LEU A N 1
ATOM 1446 C CA . LEU A 1 179 ? 19.158 1.073 -45.850 1.00 88.12 179 LEU A CA 1
ATOM 1447 C C . LEU A 1 179 ? 18.608 2.139 -46.810 1.00 88.12 179 LEU A C 1
ATOM 1449 O O . LEU A 1 179 ? 17.850 1.827 -47.735 1.00 88.12 179 LEU A O 1
ATOM 1453 N N . LEU A 1 180 ? 19.020 3.397 -46.625 1.00 91.38 180 LEU A N 1
ATOM 1454 C CA . LEU A 1 180 ? 18.632 4.503 -47.494 1.00 91.38 180 LEU A CA 1
ATOM 1455 C C . LEU A 1 180 ? 19.153 4.311 -48.922 1.00 91.38 180 LEU A C 1
ATOM 1457 O O . LEU A 1 180 ? 18.429 4.591 -49.879 1.00 91.38 180 LEU A O 1
ATOM 1461 N N . PHE A 1 181 ? 20.387 3.831 -49.074 1.00 91.62 181 PHE A N 1
ATOM 1462 C CA . PHE A 1 181 ? 20.960 3.489 -50.370 1.00 91.62 181 PHE A CA 1
ATOM 1463 C C . PHE A 1 181 ? 20.122 2.421 -51.081 1.00 91.62 181 PHE A C 1
ATOM 1465 O O . PHE A 1 181 ? 19.655 2.670 -52.192 1.00 91.62 181 PHE A O 1
ATOM 1472 N N . CYS A 1 182 ? 19.837 1.292 -50.423 1.00 89.00 182 CYS A N 1
ATOM 1473 C CA . CYS A 1 182 ? 19.012 0.215 -50.979 1.00 89.00 182 CYS A CA 1
ATOM 1474 C C . CYS A 1 182 ? 17.628 0.715 -51.422 1.00 89.00 182 CYS A C 1
ATOM 1476 O O . CYS A 1 182 ? 17.179 0.420 -52.529 1.00 89.00 182 CYS A O 1
ATOM 1478 N N . SER A 1 183 ? 16.976 1.536 -50.594 1.00 90.12 183 SER A N 1
ATOM 1479 C CA . SER A 1 183 ? 15.679 2.141 -50.921 1.00 90.12 183 SER A CA 1
ATOM 1480 C C . SER A 1 183 ? 15.747 3.054 -52.155 1.00 90.12 183 SER A C 1
ATOM 1482 O O . SER A 1 183 ? 14.900 2.975 -53.054 1.00 90.12 183 SER A O 1
ATOM 1484 N N . LYS A 1 184 ? 16.790 3.890 -52.255 1.00 91.00 184 LYS A N 1
ATOM 1485 C CA . LYS A 1 184 ? 17.006 4.771 -53.414 1.00 91.00 184 LYS A CA 1
ATOM 1486 C C . LYS A 1 184 ? 17.290 3.989 -54.693 1.00 91.00 184 LYS A C 1
ATOM 1488 O O . LYS A 1 184 ? 16.750 4.352 -55.736 1.00 91.00 184 LYS A O 1
ATOM 1493 N N . VAL A 1 185 ? 18.091 2.926 -54.618 1.00 90.94 185 VAL A N 1
ATOM 1494 C CA . VAL A 1 185 ? 18.370 2.043 -55.761 1.00 90.94 185 VAL A CA 1
ATOM 1495 C C . VAL A 1 185 ? 17.092 1.359 -56.230 1.00 90.94 185 VAL A C 1
ATOM 1497 O O . VAL A 1 185 ? 16.792 1.402 -57.419 1.00 90.94 185 VAL A O 1
ATOM 1500 N N . ASN A 1 186 ? 16.288 0.817 -55.313 1.00 89.88 186 ASN A N 1
ATOM 1501 C CA . ASN A 1 186 ? 15.012 0.202 -55.673 1.00 89.88 186 ASN A CA 1
ATOM 1502 C C . ASN A 1 186 ? 14.071 1.208 -56.361 1.00 89.88 186 ASN A C 1
ATOM 1504 O O . ASN A 1 186 ? 13.542 0.938 -57.434 1.00 89.88 186 ASN A O 1
ATOM 1508 N N . THR A 1 187 ? 13.954 2.421 -55.810 1.00 92.25 187 THR A N 1
ATOM 1509 C CA . THR A 1 187 ? 13.147 3.499 -56.410 1.00 92.25 187 THR A CA 1
ATOM 1510 C C . THR A 1 187 ? 13.657 3.900 -57.800 1.00 92.25 187 THR A C 1
ATOM 1512 O O . THR A 1 187 ? 12.869 4.206 -58.697 1.00 92.25 187 THR A O 1
ATOM 1515 N N . PHE A 1 188 ? 14.978 3.940 -57.995 1.00 92.88 188 PHE A N 1
ATOM 1516 C CA . PHE A 1 188 ? 15.584 4.203 -59.298 1.00 92.88 188 PHE A CA 1
ATOM 1517 C C . PHE A 1 188 ? 15.224 3.104 -60.305 1.00 92.88 188 PHE A C 1
ATOM 1519 O O . PHE A 1 188 ? 14.773 3.423 -61.403 1.00 92.88 188 PHE A O 1
ATOM 1526 N N . ILE A 1 189 ? 15.354 1.831 -59.917 1.00 90.62 189 ILE A N 1
ATOM 1527 C CA . ILE A 1 189 ? 15.009 0.684 -60.766 1.00 90.62 189 ILE A CA 1
ATOM 1528 C C . ILE A 1 189 ? 13.524 0.712 -61.135 1.00 90.62 189 ILE A C 1
ATOM 1530 O O . ILE A 1 189 ? 13.198 0.531 -62.301 1.00 90.62 189 ILE A O 1
ATOM 1534 N N . GLU A 1 190 ? 12.622 1.005 -60.198 1.00 90.75 190 GLU A N 1
ATOM 1535 C CA . GLU A 1 190 ? 11.186 1.121 -60.489 1.00 90.75 190 GLU A CA 1
ATOM 1536 C C . GLU A 1 190 ? 10.888 2.222 -61.516 1.00 90.75 190 GLU A C 1
ATOM 1538 O O . GLU A 1 190 ? 10.100 2.024 -62.441 1.00 90.75 190 GLU A O 1
ATOM 1543 N N . LYS A 1 191 ? 11.545 3.383 -61.389 1.00 90.44 191 LYS A N 1
ATOM 1544 C CA . LYS A 1 191 ? 11.337 4.522 -62.296 1.00 90.44 191 LYS A CA 1
ATOM 1545 C C . LYS A 1 191 ? 11.969 4.318 -63.668 1.00 90.44 191 LYS A C 1
ATOM 1547 O O . LYS A 1 191 ? 11.412 4.790 -64.654 1.00 90.44 191 LYS A O 1
ATOM 1552 N N . VAL A 1 192 ? 13.133 3.671 -63.738 1.00 87.88 192 VAL A N 1
ATOM 1553 C CA . VAL A 1 192 ? 13.930 3.553 -64.972 1.00 87.88 192 VAL A CA 1
ATOM 1554 C C . VAL A 1 192 ? 13.707 2.217 -65.687 1.00 87.88 192 VAL A C 1
ATOM 1556 O O . VAL A 1 192 ? 13.800 2.149 -66.911 1.00 87.88 192 VAL A O 1
ATOM 1559 N N . GLY A 1 193 ? 13.332 1.165 -64.960 1.00 82.75 193 GLY A N 1
ATOM 1560 C CA . GLY A 1 193 ? 13.120 -0.187 -65.482 1.00 82.75 193 GLY A CA 1
ATOM 1561 C C . GLY A 1 193 ? 12.055 -0.259 -66.578 1.00 82.75 193 GLY A C 1
ATOM 1562 O O . GLY A 1 193 ? 12.202 -1.011 -67.538 1.00 82.75 193 GLY A O 1
ATOM 1563 N N . GLY A 1 194 ? 11.032 0.599 -66.509 1.00 85.06 194 GLY A N 1
ATOM 1564 C CA . GLY A 1 194 ? 10.008 0.719 -67.551 1.00 85.06 194 GLY A CA 1
ATOM 1565 C C . GLY A 1 194 ? 10.519 1.238 -68.900 1.00 85.06 194 GLY A C 1
ATOM 1566 O O . GLY A 1 194 ? 9.804 1.122 -69.888 1.00 85.06 194 GLY A O 1
ATOM 1567 N N . TYR A 1 195 ? 11.739 1.779 -68.975 1.00 88.38 195 TYR A N 1
ATOM 1568 C CA . TYR A 1 195 ? 12.362 2.259 -70.215 1.00 88.38 195 TYR A CA 1
ATOM 1569 C C . TYR A 1 195 ? 13.355 1.257 -70.819 1.00 88.38 195 TYR A C 1
ATOM 1571 O O . TYR A 1 195 ? 13.943 1.532 -71.864 1.00 88.38 195 TYR A O 1
ATOM 1579 N N . VAL A 1 196 ? 13.545 0.090 -70.192 1.00 85.88 196 VAL A N 1
ATOM 1580 C CA . VAL A 1 196 ? 14.501 -0.927 -70.659 1.00 85.88 196 VAL A CA 1
ATOM 1581 C C . VAL A 1 196 ? 14.146 -1.436 -72.056 1.00 85.88 196 VAL A C 1
ATOM 1583 O O . VAL A 1 196 ? 15.053 -1.664 -72.840 1.00 85.88 196 VAL A O 1
ATOM 1586 N N . TRP A 1 197 ? 12.863 -1.493 -72.431 1.00 88.75 197 TRP A N 1
ATOM 1587 C CA . TRP A 1 197 ? 12.424 -1.925 -73.771 1.00 88.75 197 TRP A CA 1
ATOM 1588 C C . TRP A 1 197 ? 13.040 -1.118 -74.931 1.00 88.75 197 TRP A C 1
ATOM 1590 O O . TRP A 1 197 ? 13.096 -1.608 -76.059 1.00 88.75 197 TRP A O 1
ATOM 1600 N N . LEU A 1 198 ? 13.529 0.103 -74.675 1.00 88.81 198 LEU A N 1
ATOM 1601 C CA . LEU A 1 198 ? 14.249 0.903 -75.669 1.00 88.81 198 LEU A CA 1
ATOM 1602 C C . LEU A 1 198 ? 15.537 0.218 -76.152 1.00 88.81 198 LEU A C 1
ATOM 1604 O O . LEU A 1 198 ? 15.965 0.481 -77.275 1.00 88.81 198 LEU A O 1
ATOM 1608 N N . SER A 1 199 ? 16.131 -0.685 -75.359 1.00 86.06 199 SER A N 1
ATOM 1609 C CA . SER A 1 199 ? 17.301 -1.468 -75.772 1.00 86.06 199 SER A CA 1
ATOM 1610 C C . SER A 1 199 ? 16.999 -2.360 -76.972 1.00 86.06 199 SER A C 1
ATOM 1612 O O . SER A 1 199 ? 17.805 -2.449 -77.895 1.00 86.06 199 SER A O 1
ATOM 1614 N N . ASP A 1 200 ? 15.814 -2.971 -77.000 1.00 89.06 200 ASP A N 1
ATOM 1615 C CA . ASP A 1 200 ? 15.409 -3.886 -78.072 1.00 89.06 200 ASP A CA 1
ATOM 1616 C C . ASP A 1 200 ? 15.128 -3.126 -79.372 1.00 89.06 200 ASP A C 1
ATOM 1618 O O . ASP A 1 200 ? 15.223 -3.674 -80.472 1.00 89.06 200 ASP A O 1
ATOM 1622 N N . LYS A 1 201 ? 14.805 -1.834 -79.241 1.00 90.69 201 LYS A N 1
ATOM 1623 C CA . LYS A 1 201 ? 14.483 -0.911 -80.333 1.00 90.69 201 LYS A CA 1
ATOM 1624 C C . LYS A 1 201 ? 15.579 0.111 -80.614 1.00 90.69 201 LYS A C 1
ATOM 1626 O O . LYS A 1 201 ? 15.351 1.070 -81.342 1.00 90.69 201 LYS A O 1
ATOM 1631 N N . ILE A 1 202 ? 16.795 -0.113 -80.118 1.00 88.06 202 ILE A N 1
ATOM 1632 C CA . ILE A 1 202 ? 17.888 0.870 -80.157 1.00 88.06 202 ILE A CA 1
ATOM 1633 C C . ILE A 1 202 ? 18.248 1.359 -81.570 1.00 88.06 202 ILE A C 1
ATOM 1635 O O . ILE A 1 202 ? 18.653 2.505 -81.749 1.00 88.06 202 ILE A O 1
ATOM 1639 N N . ASN A 1 203 ? 18.077 0.510 -82.588 1.00 88.19 203 ASN A N 1
ATOM 1640 C CA . ASN A 1 203 ? 18.363 0.847 -83.987 1.00 88.19 203 ASN A CA 1
ATOM 1641 C C . ASN A 1 203 ? 17.272 1.710 -84.642 1.00 88.19 203 ASN A C 1
ATOM 1643 O O . ASN A 1 203 ? 17.518 2.286 -85.698 1.00 88.19 203 ASN A O 1
ATOM 1647 N N . GLU A 1 204 ? 16.091 1.796 -84.026 1.00 91.50 204 GLU A N 1
ATOM 1648 C CA . GLU A 1 204 ? 14.961 2.619 -84.475 1.00 91.50 204 GLU A CA 1
ATOM 1649 C C . GLU A 1 204 ? 15.018 4.044 -83.875 1.00 91.50 204 GLU A C 1
ATOM 1651 O O . GLU A 1 204 ? 14.289 4.930 -84.316 1.00 91.50 204 GLU A O 1
ATOM 1656 N N . ILE A 1 205 ? 15.902 4.288 -82.896 1.00 89.69 205 ILE A N 1
ATOM 1657 C CA . ILE A 1 205 ? 16.076 5.584 -82.222 1.00 89.69 205 ILE A CA 1
ATOM 1658 C C . ILE A 1 205 ? 17.014 6.490 -83.045 1.00 89.69 205 ILE A C 1
ATOM 1660 O O . ILE A 1 205 ? 18.065 6.013 -83.496 1.00 89.69 205 ILE A O 1
ATOM 1664 N N . PRO A 1 206 ? 16.702 7.793 -83.228 1.00 93.38 206 PRO A N 1
ATOM 1665 C CA . PRO A 1 206 ? 17.583 8.707 -83.951 1.00 93.38 206 PRO A CA 1
ATOM 1666 C C . PRO A 1 206 ? 18.963 8.835 -83.287 1.00 93.38 206 PRO A C 1
ATOM 1668 O O . PRO A 1 206 ? 19.135 8.614 -82.088 1.00 93.38 206 PRO A O 1
ATOM 1671 N N . GLU A 1 207 ? 19.985 9.153 -84.088 1.00 87.06 207 GLU A N 1
ATOM 1672 C CA . GLU A 1 207 ? 21.388 9.000 -83.679 1.00 87.06 207 GLU A CA 1
ATOM 1673 C C . GLU A 1 207 ? 21.757 9.792 -82.413 1.00 87.06 207 GLU A C 1
ATOM 1675 O O . GLU A 1 207 ? 22.509 9.282 -81.579 1.00 87.06 207 GLU A O 1
ATOM 1680 N N . LEU A 1 208 ? 21.235 11.012 -82.265 1.00 87.31 208 LEU A N 1
ATOM 1681 C CA . LEU A 1 208 ? 21.551 11.904 -81.150 1.00 87.31 208 LEU A CA 1
ATOM 1682 C C . LEU A 1 208 ? 21.021 11.346 -79.819 1.00 87.31 208 LEU A C 1
ATOM 1684 O O . LEU A 1 208 ? 21.769 11.222 -78.850 1.00 87.31 208 LEU A O 1
ATOM 1688 N N . GLU A 1 209 ? 19.752 10.952 -79.788 1.00 89.88 209 GLU A N 1
ATOM 1689 C CA . GLU A 1 209 ? 19.070 10.383 -78.626 1.00 89.88 209 GLU A CA 1
ATOM 1690 C C . GLU A 1 209 ? 19.618 8.995 -78.292 1.00 89.88 209 GLU A C 1
ATOM 1692 O O . GLU A 1 209 ? 19.824 8.670 -77.122 1.00 89.88 209 GLU A O 1
ATOM 1697 N N . ARG A 1 210 ? 19.937 8.195 -79.317 1.00 90.31 210 ARG A N 1
ATOM 1698 C CA . ARG A 1 210 ? 20.593 6.894 -79.157 1.00 90.31 210 ARG A CA 1
ATOM 1699 C C . ARG A 1 210 ? 21.949 7.035 -78.471 1.00 90.31 210 ARG A C 1
ATOM 1701 O O . ARG A 1 210 ? 22.266 6.239 -77.591 1.00 90.31 210 ARG A O 1
ATOM 1708 N N . ARG A 1 211 ? 22.744 8.042 -78.847 1.00 90.06 211 ARG A N 1
ATOM 1709 C CA . ARG A 1 211 ? 24.036 8.323 -78.205 1.00 90.06 211 ARG A CA 1
ATOM 1710 C C . ARG A 1 211 ? 23.850 8.657 -76.727 1.00 90.06 211 ARG A C 1
ATOM 1712 O O . ARG A 1 211 ? 24.494 8.026 -75.896 1.00 90.06 211 ARG A O 1
ATOM 1719 N N . GLY A 1 212 ? 22.917 9.555 -76.405 1.00 89.06 212 GLY A N 1
ATOM 1720 C CA . GLY A 1 212 ? 22.603 9.909 -75.017 1.00 89.06 212 GLY A CA 1
ATOM 1721 C C . GLY A 1 212 ? 22.106 8.720 -74.185 1.00 89.06 212 GLY A C 1
ATOM 1722 O O . GLY A 1 212 ? 22.517 8.553 -73.038 1.00 89.06 212 GLY A O 1
ATOM 1723 N N . TYR A 1 213 ? 21.283 7.843 -74.770 1.00 89.75 213 TYR A N 1
ATOM 1724 C CA . TYR A 1 213 ? 20.844 6.606 -74.119 1.00 89.75 213 TYR A CA 1
ATOM 1725 C C . TYR A 1 213 ? 22.022 5.668 -73.819 1.00 89.75 213 TYR A C 1
ATOM 1727 O O . TYR A 1 213 ? 22.172 5.205 -72.689 1.00 89.75 213 TYR A O 1
ATOM 1735 N N . VAL A 1 214 ? 22.889 5.415 -74.806 1.00 89.38 214 VAL A N 1
ATOM 1736 C CA . VAL A 1 214 ? 24.069 4.550 -74.639 1.00 89.38 214 VAL A CA 1
ATOM 1737 C C . VAL A 1 214 ? 25.039 5.126 -73.604 1.00 89.38 214 VAL A C 1
ATOM 1739 O O . VAL A 1 214 ? 25.561 4.381 -72.778 1.00 89.38 214 VAL A O 1
ATOM 1742 N N . GLU A 1 215 ? 25.256 6.442 -73.600 1.00 92.00 215 GLU A N 1
ATOM 1743 C CA . GLU A 1 215 ? 26.074 7.124 -72.591 1.00 92.00 215 GLU A CA 1
ATOM 1744 C C . GLU A 1 215 ? 25.498 6.960 -71.179 1.00 92.00 215 GLU A C 1
ATOM 1746 O O . GLU A 1 215 ? 26.237 6.609 -70.259 1.00 92.00 215 GLU A O 1
ATOM 1751 N N . ALA A 1 216 ? 24.184 7.131 -71.004 1.00 90.44 216 ALA A N 1
ATOM 1752 C CA . ALA A 1 216 ? 23.523 6.944 -69.714 1.00 90.44 216 ALA A CA 1
ATOM 1753 C C . ALA A 1 216 ? 23.621 5.492 -69.213 1.00 90.44 216 ALA A C 1
ATOM 1755 O O . ALA A 1 216 ? 23.935 5.261 -68.044 1.00 90.44 216 ALA A O 1
ATOM 1756 N N . VAL A 1 217 ? 23.410 4.508 -70.094 1.00 90.00 217 VAL A N 1
ATOM 1757 C CA . VAL A 1 217 ? 23.563 3.081 -69.761 1.00 90.00 217 VAL A CA 1
ATOM 1758 C C . VAL A 1 217 ? 25.007 2.765 -69.370 1.00 90.00 217 VAL A C 1
ATOM 1760 O O . VAL A 1 217 ? 25.240 2.111 -68.353 1.00 90.00 217 VAL A O 1
ATOM 1763 N N . ASN A 1 218 ? 25.985 3.266 -70.128 1.00 92.50 218 ASN A N 1
ATOM 1764 C CA . ASN A 1 218 ? 27.400 3.076 -69.817 1.00 92.50 218 ASN A CA 1
ATOM 1765 C C . ASN A 1 218 ? 27.792 3.730 -68.486 1.00 92.50 218 ASN A C 1
ATOM 1767 O O . ASN A 1 218 ? 28.578 3.148 -67.744 1.00 92.50 218 ASN A O 1
ATOM 1771 N N . ALA A 1 219 ? 27.229 4.894 -68.152 1.00 92.88 219 ALA A N 1
ATOM 1772 C CA . ALA A 1 219 ? 27.462 5.550 -66.868 1.00 92.88 219 ALA A CA 1
ATOM 1773 C C . ALA A 1 219 ? 26.920 4.721 -65.691 1.00 92.88 219 ALA A C 1
ATOM 1775 O O . ALA A 1 219 ? 27.625 4.535 -64.700 1.00 92.88 219 ALA A O 1
ATOM 1776 N N . ILE A 1 220 ? 25.702 4.175 -65.812 1.00 91.88 220 ILE A N 1
ATOM 1777 C CA . ILE A 1 220 ? 25.113 3.286 -64.795 1.00 91.88 220 ILE A CA 1
ATOM 1778 C C . ILE A 1 220 ? 25.961 2.021 -64.638 1.00 91.88 220 ILE A C 1
ATOM 1780 O O . ILE A 1 220 ? 26.248 1.609 -63.516 1.00 91.88 220 ILE A O 1
ATOM 1784 N N . LYS A 1 221 ? 26.395 1.428 -65.756 1.00 91.88 221 LYS A N 1
ATOM 1785 C CA . LYS A 1 221 ? 27.254 0.244 -65.749 1.00 91.88 221 LYS A CA 1
ATOM 1786 C C . LYS A 1 221 ? 28.594 0.518 -65.066 1.00 91.88 221 LYS A C 1
ATOM 1788 O O . LYS A 1 221 ? 28.957 -0.207 -64.152 1.00 91.88 221 LYS A O 1
ATOM 1793 N N . ALA A 1 222 ? 29.289 1.588 -65.447 1.00 93.12 222 ALA A N 1
ATOM 1794 C CA . ALA A 1 222 ? 30.572 1.949 -64.846 1.00 93.12 222 ALA A CA 1
ATOM 1795 C C . ALA A 1 222 ? 30.453 2.207 -63.335 1.00 93.12 222 ALA A C 1
ATOM 1797 O O . ALA A 1 222 ? 31.333 1.827 -62.560 1.00 93.12 222 ALA A O 1
ATOM 1798 N N . TRP A 1 223 ? 29.353 2.829 -62.905 1.00 93.25 223 TRP A N 1
ATOM 1799 C CA . TRP A 1 223 ? 29.053 3.035 -61.492 1.00 93.25 223 TRP A CA 1
ATOM 1800 C C . TRP A 1 223 ? 28.854 1.711 -60.743 1.00 93.25 223 TRP A C 1
ATOM 1802 O O . TRP A 1 223 ? 29.454 1.522 -59.685 1.00 93.25 223 TRP A O 1
ATOM 1812 N N . ALA A 1 224 ? 28.082 0.780 -61.311 1.00 91.38 224 ALA A N 1
ATOM 1813 C CA . ALA A 1 224 ? 27.874 -0.547 -60.737 1.00 91.38 224 ALA A CA 1
ATOM 1814 C C . ALA A 1 224 ? 29.178 -1.362 -60.675 1.00 91.38 224 ALA A C 1
ATOM 1816 O O . ALA A 1 224 ? 29.507 -1.894 -59.619 1.00 91.38 224 ALA A O 1
ATOM 1817 N N . ASP A 1 225 ? 29.960 -1.377 -61.758 1.00 91.75 225 ASP A N 1
ATOM 1818 C CA . ASP A 1 225 ? 31.250 -2.076 -61.830 1.00 91.75 225 ASP A CA 1
ATOM 1819 C C . ASP A 1 225 ? 32.241 -1.531 -60.777 1.00 91.75 225 ASP A C 1
ATOM 1821 O O . ASP A 1 225 ? 32.987 -2.287 -60.155 1.00 91.75 225 ASP A O 1
ATOM 1825 N N . THR A 1 226 ? 32.222 -0.215 -60.521 1.00 91.19 226 THR A N 1
ATOM 1826 C CA . THR A 1 226 ? 33.047 0.415 -59.472 1.00 91.19 226 THR A CA 1
ATOM 1827 C C . THR A 1 226 ? 32.633 -0.042 -58.072 1.00 91.19 226 THR A C 1
ATOM 1829 O O . THR A 1 226 ? 33.488 -0.275 -57.216 1.00 91.19 226 THR A O 1
ATOM 1832 N N . MET A 1 227 ? 31.327 -0.159 -57.815 1.00 88.69 227 MET A N 1
ATOM 1833 C CA . MET A 1 227 ? 30.817 -0.669 -56.540 1.00 88.69 227 MET A CA 1
ATOM 1834 C C . MET A 1 227 ? 31.206 -2.131 -56.337 1.00 88.69 227 MET A C 1
ATOM 1836 O O . MET A 1 227 ? 31.715 -2.467 -55.271 1.00 88.69 227 MET A O 1
ATOM 1840 N N . ASP A 1 228 ? 31.029 -2.955 -57.369 1.00 87.81 228 ASP A N 1
ATOM 1841 C CA . ASP A 1 228 ? 31.350 -4.382 -57.343 1.00 87.81 228 ASP A CA 1
ATOM 1842 C C . ASP A 1 228 ? 32.841 -4.610 -57.048 1.00 87.81 228 ASP A C 1
ATOM 1844 O O . ASP A 1 228 ? 33.194 -5.306 -56.094 1.00 87.81 228 ASP A O 1
ATOM 1848 N N . TYR A 1 229 ? 33.722 -3.899 -57.762 1.00 90.44 229 TYR A N 1
ATOM 1849 C CA . TYR A 1 229 ? 35.168 -3.922 -57.522 1.00 90.44 229 TYR A CA 1
ATOM 1850 C C . TYR A 1 229 ? 35.533 -3.583 -56.069 1.00 90.44 229 TYR A C 1
ATOM 1852 O O . TYR A 1 229 ? 36.321 -4.291 -55.439 1.00 90.44 229 TYR A O 1
ATOM 1860 N N . ASN A 1 230 ? 34.934 -2.527 -55.512 1.00 85.19 230 ASN A N 1
ATOM 1861 C CA . ASN A 1 230 ? 35.193 -2.124 -54.131 1.00 85.19 230 ASN A CA 1
ATOM 1862 C C . ASN A 1 230 ? 34.704 -3.172 -53.124 1.00 85.19 230 ASN A C 1
ATOM 1864 O O . ASN A 1 230 ? 35.384 -3.407 -52.130 1.00 85.19 230 ASN A O 1
ATOM 1868 N N . THR A 1 231 ? 33.565 -3.824 -53.380 1.00 81.19 231 THR A N 1
ATOM 1869 C CA . THR A 1 231 ? 33.044 -4.879 -52.498 1.00 81.19 231 THR A CA 1
ATOM 1870 C C . THR A 1 231 ? 33.849 -6.179 -52.574 1.00 81.19 231 THR A C 1
ATOM 1872 O O . THR A 1 231 ? 34.047 -6.840 -51.553 1.00 81.19 231 THR A O 1
ATOM 1875 N N . MET A 1 232 ? 34.382 -6.524 -53.751 1.00 71.94 232 MET A N 1
ATOM 1876 C CA . MET A 1 232 ? 35.228 -7.707 -53.942 1.00 71.94 232 MET A CA 1
ATOM 1877 C C . MET A 1 232 ? 36.606 -7.572 -53.286 1.00 71.94 232 MET A C 1
ATOM 1879 O O . MET A 1 232 ? 37.150 -8.566 -52.825 1.00 71.94 232 MET A O 1
ATOM 1883 N N . LEU A 1 233 ? 37.176 -6.365 -53.209 1.00 61.97 233 LEU A N 1
ATOM 1884 C CA . LEU A 1 233 ? 38.457 -6.134 -52.523 1.00 61.97 233 LEU A CA 1
ATOM 1885 C C . LEU A 1 233 ? 38.369 -6.243 -50.994 1.00 61.97 233 LEU A C 1
ATOM 1887 O O . LEU A 1 233 ? 39.396 -6.388 -50.331 1.00 61.97 233 LEU A O 1
ATOM 1891 N N . THR A 1 234 ? 37.168 -6.116 -50.432 1.00 53.97 234 THR A N 1
ATOM 1892 C CA . THR A 1 234 ? 36.925 -6.124 -48.983 1.00 53.97 234 THR A CA 1
ATOM 1893 C C . THR A 1 234 ? 36.436 -7.466 -48.432 1.00 53.97 234 THR A C 1
ATOM 1895 O O . THR A 1 234 ? 36.307 -7.581 -47.214 1.00 53.97 234 THR A O 1
ATOM 1898 N N . THR A 1 235 ? 36.153 -8.449 -49.296 1.00 47.06 235 THR A N 1
ATOM 1899 C CA . THR A 1 235 ? 35.682 -9.799 -48.920 1.00 47.06 235 THR A CA 1
ATOM 1900 C C . THR A 1 235 ? 36.821 -10.807 -49.011 1.00 47.06 235 THR A C 1
ATOM 1902 O O . THR A 1 235 ? 36.931 -11.652 -48.096 1.00 47.06 235 THR A O 1
#